Protein AF-A0AAP0YX87-F1 (afdb_monomer)

Foldseek 3Di:
DKEWDKEKAFAPDPPKDKAWAWKDKVQQVDIAGDPPQWHWDQLDPVSRITTIEGPDDDAQFGTAMADEPDDDAKIKIWTWMQIVNAIAIEIEIEGAPDDPEPYWYLQLVLQDQPPPPRPFHRQDDPVCVVCSPPLNRRHQYQAQCSSHPVSPQDQFWDFDADPVRGTRYIYGYDYTYGDYVVSCVDCDPPNVRRDDPVRHHYTYRDDDLQTKDADPLCVLPKGKAFLVVVLVVLCPDPPCPPPCVVQPSQLSVQLCVPPRIFIFNICNSVSSSVVGPPSLVPDDPVSNVVNSCVSNDRDRDDDPPPPPPDD

Nearest PDB structures (foldseek):
  5inn-assembly5_E  TM=2.505E-01  e=2.392E-01  Mus musculus
  4gyz-assembly6_F  TM=2.543E-01  e=1.060E+00  Mus musculus
  4fva-assembly1_A  TM=2.014E-01  e=6.327E+00  Caenorhabditis elegans

Radius of gyration: 20.57 Å; Cα contacts (8 Å, |Δi|>4): 598; chains: 1; bounding box: 54×54×59 Å

Structure (mmCIF, N/CA/C/O backbone):
data_AF-A0AAP0YX87-F1
#
_entry.id   AF-A0AAP0YX87-F1
#
loop_
_atom_site.group_PDB
_atom_site.id
_atom_site.type_symbol
_atom_site.label_atom_id
_atom_site.label_alt_id
_atom_site.label_comp_id
_atom_site.label_asym_id
_atom_site.label_entity_id
_atom_site.label_seq_id
_atom_site.pdbx_PDB_ins_code
_atom_site.Cartn_x
_atom_site.Cartn_y
_atom_site.Cartn_z
_atom_site.occupancy
_atom_site.B_iso_or_equiv
_atom_site.auth_seq_id
_atom_site.auth_comp_id
_atom_site.auth_asym_id
_atom_site.auth_atom_id
_atom_site.pdbx_PDB_model_num
ATOM 1 N N . MET A 1 1 ? 7.734 -4.982 16.283 1.00 96.06 1 MET A N 1
ATOM 2 C CA . MET A 1 1 ? 6.885 -3.864 15.837 1.00 96.06 1 MET A CA 1
ATOM 3 C C . MET A 1 1 ? 5.405 -4.171 15.976 1.00 96.06 1 MET A C 1
ATOM 5 O O . MET A 1 1 ? 4.962 -5.266 15.635 1.00 96.06 1 MET A O 1
ATOM 9 N N . LEU A 1 2 ? 4.630 -3.216 16.496 1.00 97.56 2 LEU A N 1
ATOM 10 C CA . LEU A 1 2 ? 3.167 -3.258 16.544 1.00 97.56 2 LEU A CA 1
ATOM 11 C C . LEU A 1 2 ? 2.575 -2.349 15.457 1.00 97.56 2 LEU A C 1
ATOM 13 O O . LEU A 1 2 ? 2.765 -1.138 15.472 1.00 97.56 2 LEU A O 1
ATOM 17 N N . ILE A 1 3 ? 1.816 -2.927 14.536 1.00 97.81 3 ILE A N 1
ATOM 18 C CA . ILE A 1 3 ? 1.225 -2.237 13.389 1.00 97.81 3 ILE A CA 1
ATOM 19 C C . ILE A 1 3 ? -0.285 -2.126 13.601 1.00 97.81 3 ILE A C 1
ATOM 21 O O . ILE A 1 3 ? -0.977 -3.135 13.747 1.00 97.81 3 ILE A O 1
ATOM 25 N N . HIS A 1 4 ? -0.809 -0.901 13.598 1.00 96.69 4 HIS A N 1
ATOM 26 C CA . HIS A 1 4 ? -2.239 -0.609 13.633 1.00 96.69 4 HIS A CA 1
ATOM 27 C C . HIS A 1 4 ? -2.771 -0.252 12.245 1.00 96.69 4 HIS A C 1
ATOM 29 O O . HIS A 1 4 ? -2.560 0.854 11.733 1.00 96.69 4 HIS A O 1
ATOM 35 N N . LEU A 1 5 ? -3.502 -1.184 11.642 1.00 97.00 5 LEU A N 1
ATOM 36 C CA . LEU A 1 5 ? -4.113 -0.992 10.333 1.00 97.00 5 LEU A CA 1
ATOM 37 C C . LEU A 1 5 ? -5.595 -0.674 10.489 1.00 97.00 5 LEU A C 1
ATOM 39 O O . LEU A 1 5 ? -6.309 -1.353 11.223 1.00 97.00 5 LEU A O 1
ATOM 43 N N . THR A 1 6 ? -6.073 0.304 9.728 1.00 95.19 6 THR A N 1
ATOM 44 C CA . THR A 1 6 ? -7.482 0.707 9.685 1.00 95.19 6 THR A CA 1
ATOM 45 C C . THR A 1 6 ? -8.052 0.658 8.262 1.00 95.19 6 THR A C 1
ATOM 47 O O . THR A 1 6 ? -8.585 1.672 7.797 1.00 95.19 6 THR A O 1
ATOM 50 N N . PRO A 1 7 ? -7.965 -0.492 7.550 1.00 96.56 7 PRO A N 1
ATOM 51 C CA . PRO A 1 7 ? -8.564 -0.605 6.228 1.00 96.56 7 PRO A CA 1
ATOM 52 C C . PRO A 1 7 ? -10.055 -0.307 6.324 1.00 96.56 7 PRO A C 1
ATOM 54 O O . PRO A 1 7 ? -10.755 -0.828 7.204 1.00 96.56 7 PRO A O 1
ATOM 57 N N . ARG A 1 8 ? -10.533 0.571 5.450 1.00 95.00 8 ARG A N 1
ATOM 58 C CA . ARG A 1 8 ? -11.898 1.073 5.519 1.00 95.00 8 ARG A CA 1
ATOM 59 C C . ARG A 1 8 ? -12.443 1.387 4.138 1.00 95.00 8 ARG A C 1
ATOM 61 O O . ARG A 1 8 ? -11.696 1.707 3.220 1.00 95.00 8 ARG A O 1
ATOM 68 N N . TYR A 1 9 ? -13.758 1.321 4.041 1.00 95.50 9 TYR A N 1
ATOM 69 C CA . TYR A 1 9 ? -14.525 1.731 2.881 1.00 95.50 9 TYR A CA 1
ATOM 70 C C . TYR A 1 9 ? -15.462 2.861 3.305 1.00 95.50 9 TYR A C 1
ATOM 72 O O . TYR A 1 9 ? -16.210 2.710 4.276 1.00 95.50 9 TYR A O 1
ATOM 80 N N . TYR A 1 10 ? -15.413 3.989 2.606 1.00 93.38 10 TYR A N 1
ATOM 81 C CA . TYR A 1 10 ? -16.360 5.081 2.778 1.00 93.38 10 TYR A CA 1
ATOM 82 C C . TYR A 1 10 ? -17.539 4.875 1.831 1.00 93.38 10 TYR A C 1
ATOM 84 O O . TYR A 1 10 ? -17.397 4.980 0.618 1.00 93.38 10 TYR A O 1
ATOM 92 N N . ASN A 1 11 ? -18.698 4.561 2.401 1.00 90.38 11 ASN A N 1
ATOM 93 C CA . ASN A 1 11 ? -19.943 4.400 1.673 1.00 90.38 11 ASN A CA 1
ATOM 94 C C . ASN A 1 11 ? -20.960 5.429 2.176 1.00 90.38 11 ASN A C 1
ATOM 96 O O . ASN A 1 11 ? -21.487 5.310 3.286 1.00 90.38 11 ASN A O 1
ATOM 100 N N . LYS A 1 12 ? -21.243 6.440 1.352 1.00 89.81 12 LYS A N 1
ATOM 101 C CA . LYS A 1 12 ? -22.291 7.433 1.629 1.00 89.81 12 LYS A CA 1
ATOM 102 C C . LYS A 1 12 ? -23.659 7.062 1.042 1.00 89.81 12 LYS A C 1
ATOM 104 O O . LYS A 1 12 ? -24.632 7.773 1.290 1.00 89.81 12 LYS A O 1
ATOM 109 N N . TYR A 1 13 ? -23.733 5.964 0.295 1.00 92.06 13 TYR A N 1
ATOM 110 C CA . TYR A 1 13 ? -24.896 5.520 -0.460 1.00 92.06 13 TYR A CA 1
ATOM 111 C C . TYR A 1 13 ? -25.580 4.355 0.256 1.00 92.06 13 TYR A C 1
ATOM 113 O O . TYR A 1 13 ? -25.007 3.287 0.454 1.00 92.06 13 TYR A O 1
ATOM 121 N N . SER A 1 14 ? -26.829 4.553 0.679 1.00 88.69 14 SER A N 1
ATOM 122 C CA . SER A 1 14 ? -27.572 3.523 1.419 1.00 88.69 14 SER A CA 1
ATOM 123 C C . SER A 1 14 ? -27.976 2.316 0.569 1.00 88.69 14 SER A C 1
ATOM 125 O O . SER A 1 14 ? -28.330 1.278 1.121 1.00 88.69 14 SER A O 1
ATOM 127 N N . ASP A 1 15 ? -27.993 2.481 -0.749 1.00 91.62 15 ASP A N 1
ATOM 128 C CA . ASP A 1 15 ? -28.382 1.497 -1.757 1.00 91.62 15 ASP A CA 1
ATOM 129 C C . ASP A 1 15 ? -27.200 0.721 -2.352 1.00 91.62 15 ASP A C 1
ATOM 131 O O . ASP A 1 15 ? -27.426 -0.304 -2.987 1.00 91.62 15 ASP A O 1
ATOM 135 N N . VAL A 1 16 ? -25.962 1.149 -2.087 1.00 93.69 16 VAL A N 1
ATOM 136 C CA . VAL A 1 16 ? -24.749 0.427 -2.490 1.00 93.69 16 VAL A CA 1
ATOM 137 C C . VAL A 1 16 ? -24.394 -0.599 -1.420 1.00 93.69 16 VAL A C 1
ATOM 139 O O . VAL A 1 16 ? -24.132 -0.253 -0.260 1.00 93.69 16 VAL A O 1
ATOM 142 N N . LEU A 1 17 ? -24.372 -1.876 -1.800 1.00 94.44 17 LEU A N 1
ATOM 143 C CA . LEU A 1 17 ? -24.025 -2.975 -0.902 1.00 94.44 17 LEU A CA 1
ATOM 144 C C . LEU A 1 17 ? -22.512 -3.171 -0.877 1.00 94.44 17 LEU A C 1
ATOM 146 O O . LEU A 1 17 ? -21.894 -3.359 -1.922 1.00 94.44 17 LEU A O 1
ATOM 150 N N . VAL A 1 18 ? -21.926 -3.161 0.323 1.00 95.56 18 VAL A N 1
ATOM 151 C CA . VAL A 1 18 ? -20.477 -3.285 0.524 1.00 95.56 18 VAL A CA 1
ATOM 152 C C . VAL A 1 18 ? -20.176 -4.374 1.542 1.00 95.56 18 VAL A C 1
ATOM 154 O O . VAL A 1 18 ? -20.549 -4.255 2.709 1.00 95.56 18 VAL A O 1
ATOM 157 N N . ASP A 1 19 ? -19.423 -5.384 1.117 1.00 96.69 19 ASP A N 1
ATOM 158 C CA . ASP A 1 19 ? -18.941 -6.474 1.962 1.00 96.69 19 ASP A CA 1
ATOM 159 C C . ASP A 1 19 ? -17.432 -6.671 1.805 1.00 96.69 19 ASP A C 1
ATOM 161 O O . ASP A 1 19 ? -16.860 -6.484 0.735 1.00 96.69 19 ASP A O 1
ATOM 165 N N . LEU A 1 20 ? -16.755 -7.068 2.881 1.00 98.25 20 LEU A N 1
ATOM 166 C CA . LEU A 1 20 ? -15.325 -7.383 2.840 1.00 98.25 20 LEU A CA 1
ATOM 167 C C . LEU A 1 20 ? -15.103 -8.805 2.310 1.00 98.25 20 LEU A C 1
ATOM 169 O O . LEU A 1 20 ? -15.772 -9.735 2.765 1.00 98.25 20 LEU A O 1
ATOM 173 N N . ILE A 1 21 ? -14.096 -8.987 1.453 1.00 98.50 21 ILE A N 1
ATOM 174 C CA . ILE A 1 21 ? -13.576 -10.299 1.039 1.00 98.50 21 ILE A CA 1
ATOM 175 C C . ILE A 1 21 ? -12.409 -10.689 1.954 1.00 98.50 21 ILE A C 1
ATOM 177 O O . ILE A 1 21 ? -12.511 -11.630 2.745 1.00 98.50 21 ILE A O 1
ATOM 181 N N . ASP A 1 22 ? -11.311 -9.936 1.884 1.00 98.69 22 ASP A N 1
ATOM 182 C CA . ASP A 1 22 ? -10.099 -10.158 2.669 1.00 98.69 22 ASP A CA 1
ATOM 183 C C . ASP A 1 22 ? -9.205 -8.914 2.745 1.00 98.69 22 ASP A C 1
ATOM 185 O O . ASP A 1 22 ? -9.407 -7.919 2.045 1.00 98.69 22 ASP A O 1
ATOM 189 N N . VAL A 1 23 ? -8.222 -9.001 3.642 1.00 98.75 2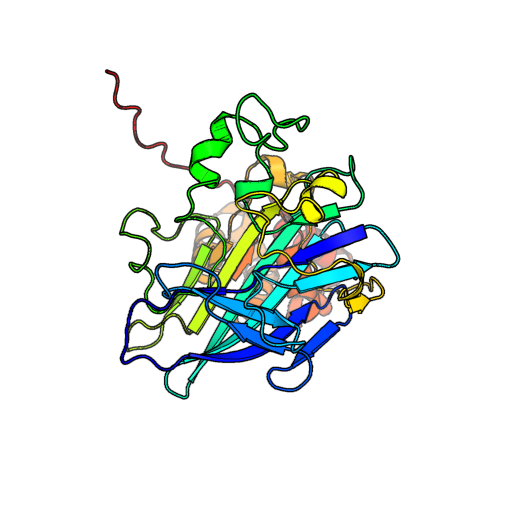3 VAL A N 1
ATOM 190 C CA . VAL A 1 23 ? -7.068 -8.103 3.727 1.00 98.75 23 VAL A CA 1
ATOM 191 C C . VAL A 1 23 ? -5.804 -8.944 3.589 1.00 98.75 23 VAL A C 1
ATOM 193 O O . VAL A 1 23 ? -5.639 -9.927 4.314 1.00 98.75 23 VAL A O 1
ATOM 196 N N . THR A 1 24 ? -4.906 -8.545 2.695 1.00 98.75 24 THR A N 1
ATOM 197 C CA . THR A 1 24 ? -3.615 -9.196 2.461 1.00 98.75 24 THR A CA 1
ATOM 198 C C . THR A 1 24 ? -2.466 -8.217 2.683 1.00 98.75 24 THR A C 1
ATOM 200 O O . THR A 1 24 ? -2.519 -7.084 2.211 1.00 98.75 24 THR A O 1
ATOM 203 N N . ILE A 1 25 ? -1.430 -8.672 3.390 1.00 98.69 25 ILE A N 1
ATOM 204 C CA . ILE A 1 25 ? -0.153 -7.978 3.573 1.00 98.69 25 ILE A CA 1
ATOM 205 C C . ILE A 1 25 ? 0.960 -8.929 3.105 1.00 98.69 25 ILE A C 1
ATOM 207 O O . ILE A 1 25 ? 1.357 -9.818 3.870 1.00 98.69 25 ILE A O 1
ATOM 211 N N . PRO A 1 26 ? 1.428 -8.809 1.847 1.00 98.50 26 PRO A N 1
ATOM 212 C CA . PRO A 1 26 ? 2.394 -9.740 1.261 1.00 98.50 26 PRO A CA 1
ATOM 213 C C . PRO A 1 26 ? 3.711 -9.833 2.037 1.00 98.50 26 PRO A C 1
ATOM 215 O O . PRO A 1 26 ? 4.215 -10.932 2.257 1.00 98.50 26 PRO A O 1
ATOM 218 N N . GLU A 1 27 ? 4.220 -8.704 2.534 1.00 98.50 27 GLU A N 1
ATOM 219 C CA . GLU A 1 27 ? 5.453 -8.606 3.330 1.00 98.50 27 GLU A CA 1
ATOM 220 C C . GLU A 1 27 ? 5.374 -9.347 4.670 1.00 98.50 27 GLU A C 1
ATOM 222 O O . GLU A 1 27 ? 6.387 -9.556 5.332 1.00 98.50 27 GLU A O 1
ATOM 227 N N . LEU A 1 28 ? 4.173 -9.761 5.074 1.00 98.38 28 LEU A N 1
ATOM 228 C CA . LEU A 1 28 ? 3.908 -10.519 6.294 1.00 98.38 28 LEU A CA 1
ATOM 229 C C . LEU A 1 28 ? 3.408 -11.942 6.012 1.00 98.38 28 LEU A C 1
ATOM 231 O O . LEU A 1 28 ? 3.009 -12.641 6.944 1.00 98.38 28 LEU A O 1
ATOM 235 N N . ASN A 1 29 ? 3.358 -12.347 4.733 1.00 97.50 29 ASN A N 1
ATOM 236 C CA . ASN A 1 29 ? 2.701 -13.573 4.267 1.00 97.50 29 ASN A CA 1
ATOM 237 C C . ASN A 1 29 ? 1.310 -13.769 4.909 1.00 97.50 29 ASN A C 1
ATOM 239 O O . ASN A 1 29 ? 0.933 -14.869 5.322 1.00 97.50 29 ASN A O 1
ATOM 243 N N . LEU A 1 30 ? 0.569 -12.666 5.068 1.00 98.25 30 LEU A N 1
ATOM 244 C CA . LEU A 1 30 ? -0.636 -12.625 5.885 1.00 98.25 30 LEU A CA 1
ATOM 245 C C . LEU A 1 30 ? -1.855 -12.324 5.016 1.00 98.25 30 LEU A C 1
ATOM 247 O O . LEU A 1 30 ? -1.975 -11.229 4.475 1.00 98.25 30 LEU A O 1
ATOM 251 N N . THR A 1 31 ? -2.794 -13.268 4.950 1.00 98.44 31 THR A N 1
ATOM 252 C CA . THR A 1 31 ? -4.118 -13.075 4.341 1.00 98.44 31 THR A CA 1
ATOM 253 C C . THR A 1 31 ? -5.195 -13.382 5.371 1.00 98.44 31 THR A C 1
ATOM 255 O O . THR A 1 31 ? -5.342 -14.520 5.813 1.00 98.44 31 THR A O 1
ATOM 258 N N . LEU A 1 32 ? -5.964 -12.361 5.740 1.00 98.50 32 LEU A N 1
ATOM 259 C CA . LEU A 1 32 ? -7.032 -12.425 6.732 1.00 98.50 32 LEU A CA 1
ATOM 260 C C . LEU A 1 32 ? -8.388 -12.386 6.029 1.00 98.50 32 LEU A C 1
ATOM 262 O O . LEU A 1 32 ? -8.672 -11.451 5.280 1.00 98.50 32 LEU A O 1
ATOM 266 N N . LYS A 1 33 ? -9.245 -13.381 6.276 1.00 98.38 33 LYS A N 1
ATOM 267 C CA . LYS A 1 33 ? -10.506 -13.546 5.537 1.00 98.38 33 LYS A CA 1
ATOM 268 C C . LYS A 1 33 ? -11.707 -13.004 6.300 1.00 98.38 33 LYS A C 1
ATOM 270 O O . LYS A 1 33 ? -11.855 -13.210 7.511 1.00 98.38 33 LYS A O 1
ATOM 275 N N . SER A 1 34 ? -12.617 -12.361 5.573 1.00 97.38 34 SER A N 1
ATOM 276 C CA . SER A 1 34 ? -13.920 -11.960 6.098 1.00 97.38 34 SER A CA 1
ATOM 277 C C . SER A 1 34 ? -14.724 -13.176 6.556 1.00 97.38 34 SER A C 1
ATOM 279 O O . SER A 1 34 ? -14.678 -14.248 5.955 1.00 97.38 34 SER A O 1
ATOM 281 N N . GLY A 1 35 ? -15.424 -13.046 7.681 1.00 95.31 35 GLY A N 1
ATOM 282 C CA . GLY A 1 35 ? -16.211 -14.132 8.257 1.00 95.31 35 GLY A CA 1
ATOM 283 C C . GLY A 1 35 ? -15.387 -15.223 8.951 1.00 95.31 35 GLY A C 1
ATOM 284 O O . GLY A 1 35 ? -15.983 -16.035 9.660 1.00 95.31 35 GLY A O 1
ATOM 285 N N . VAL A 1 36 ? -14.056 -15.217 8.854 1.00 96.62 36 VAL A N 1
ATOM 286 C CA . VAL A 1 36 ? -13.159 -16.129 9.586 1.00 96.62 36 VAL A CA 1
ATOM 287 C C . VAL A 1 36 ? -12.345 -15.333 10.600 1.00 96.62 36 VAL A C 1
ATOM 289 O O . VAL A 1 36 ? -12.603 -15.420 11.801 1.00 96.62 36 VAL A O 1
ATOM 292 N N . ASP A 1 37 ? -11.447 -14.487 10.104 1.00 97.50 37 ASP A N 1
ATOM 293 C CA . ASP A 1 37 ? -10.523 -13.682 10.904 1.00 97.50 37 ASP A CA 1
ATOM 294 C C . ASP A 1 37 ? -11.073 -12.279 11.151 1.00 97.50 37 ASP A C 1
ATOM 296 O O . ASP A 1 37 ? -10.828 -11.671 12.198 1.00 97.50 37 ASP A O 1
ATOM 300 N N . LEU A 1 38 ? -11.839 -11.774 10.180 1.00 97.69 38 LEU A N 1
ATOM 301 C CA . LEU A 1 38 ? -12.292 -10.393 10.100 1.00 97.69 38 LEU A CA 1
ATOM 302 C C . LEU A 1 38 ? -13.818 -10.274 10.087 1.00 97.69 38 LEU A C 1
ATOM 304 O O . LEU A 1 38 ? -14.553 -11.196 9.725 1.00 97.69 38 LEU A O 1
ATOM 308 N N . LYS A 1 39 ? -14.293 -9.098 10.483 1.00 95.94 39 LYS A N 1
ATOM 309 C CA . LYS A 1 39 ? -15.663 -8.618 10.290 1.00 95.94 39 LYS A CA 1
ATOM 310 C C . LYS A 1 39 ? -15.622 -7.117 10.002 1.00 95.94 39 LYS A C 1
ATOM 312 O O . LYS A 1 39 ? -14.683 -6.432 10.409 1.00 95.94 39 LYS A O 1
ATOM 317 N N . VAL A 1 40 ? -16.669 -6.602 9.376 1.00 95.50 40 VAL A N 1
ATOM 318 C CA . VAL A 1 40 ? -16.844 -5.165 9.141 1.00 95.50 40 VAL A CA 1
ATOM 319 C C . VAL A 1 40 ? -17.673 -4.561 10.271 1.00 95.50 40 VAL A C 1
ATOM 321 O O . VAL A 1 40 ? -18.632 -5.171 10.749 1.00 95.50 40 VAL A O 1
ATOM 324 N N . THR A 1 41 ? -17.296 -3.373 10.739 1.00 92.00 41 THR A N 1
ATOM 325 C CA . THR A 1 41 ? -18.098 -2.594 11.692 1.00 92.00 41 THR A CA 1
ATOM 326 C C . THR A 1 41 ? -18.099 -1.116 11.330 1.00 92.00 41 THR A C 1
ATOM 328 O O . THR A 1 41 ? -17.222 -0.649 10.615 1.00 92.00 41 THR A O 1
ATOM 331 N N . THR A 1 42 ? -19.054 -0.361 11.875 1.00 90.94 42 THR A N 1
ATOM 332 C CA . THR A 1 42 ? -19.132 1.098 11.725 1.00 90.94 42 THR A CA 1
ATOM 333 C C . THR A 1 42 ? -18.813 1.771 13.071 1.00 90.94 42 THR A C 1
ATOM 335 O O . THR A 1 42 ? -19.729 2.051 13.856 1.00 90.94 42 THR A O 1
ATOM 338 N N . PRO A 1 43 ? -17.528 1.966 13.431 1.00 85.88 43 PRO A N 1
ATOM 339 C CA . PRO A 1 43 ? -17.148 2.490 14.745 1.00 85.88 43 PRO A CA 1
ATOM 340 C C . PRO A 1 43 ? -17.474 3.984 14.924 1.00 85.88 43 PRO A C 1
ATOM 342 O O . PRO A 1 43 ? -17.567 4.449 16.064 1.00 85.88 43 PRO A O 1
ATOM 345 N N . PHE A 1 44 ? -17.666 4.723 13.830 1.00 85.88 44 PHE A N 1
ATOM 346 C CA . PHE A 1 44 ? -17.923 6.164 13.826 1.00 85.88 44 PHE A CA 1
ATOM 347 C C . PHE A 1 44 ? -19.420 6.500 13.841 1.00 85.88 44 PHE A C 1
ATOM 349 O O . PHE A 1 44 ? -20.252 5.755 13.325 1.00 85.88 44 PHE A O 1
ATOM 356 N N . THR A 1 45 ? -19.770 7.653 14.421 1.00 82.25 45 THR A N 1
ATOM 357 C CA . THR A 1 45 ? -21.167 8.081 14.619 1.00 82.25 45 THR A CA 1
ATOM 358 C C . THR A 1 45 ? -21.915 8.332 13.309 1.00 82.25 45 THR A C 1
ATOM 360 O O . THR A 1 45 ? -23.110 8.060 13.246 1.00 82.25 45 THR A O 1
ATOM 363 N N . ASN A 1 46 ? -21.227 8.811 12.265 1.00 82.31 46 ASN A N 1
ATOM 364 C CA . ASN A 1 46 ? -21.828 9.061 10.950 1.00 82.31 46 ASN A CA 1
ATOM 365 C C . ASN A 1 46 ? -22.250 7.768 10.223 1.00 82.31 46 ASN A C 1
ATOM 367 O O . ASN A 1 46 ? -23.064 7.838 9.313 1.00 82.31 46 ASN A O 1
ATOM 371 N N . LYS A 1 47 ? -21.728 6.602 10.640 1.00 84.38 47 LYS A N 1
ATOM 372 C CA . LYS A 1 47 ? -21.965 5.274 10.046 1.00 84.38 47 LYS A CA 1
ATOM 373 C C . LYS A 1 47 ? -21.651 5.158 8.548 1.00 84.38 47 LYS A C 1
ATOM 375 O O . LYS A 1 47 ? -22.098 4.208 7.922 1.00 84.38 47 LYS A O 1
ATOM 380 N N . LEU A 1 48 ? -20.856 6.077 8.003 1.00 90.00 48 LEU A N 1
ATOM 381 C CA . LEU A 1 48 ? -20.476 6.073 6.584 1.00 90.00 48 LEU A CA 1
ATOM 382 C C . LEU A 1 48 ? -19.229 5.225 6.315 1.00 90.00 48 LEU A C 1
ATOM 384 O O . LEU A 1 48 ? -18.931 4.884 5.180 1.00 90.00 48 LEU A O 1
ATOM 388 N N . TYR A 1 49 ? -18.478 4.888 7.361 1.00 91.44 49 TYR A N 1
ATOM 389 C CA . TYR A 1 49 ? -17.251 4.111 7.240 1.00 91.44 49 TYR A CA 1
ATOM 390 C C . TYR A 1 49 ? -17.469 2.670 7.681 1.00 91.44 49 TYR A C 1
ATOM 392 O O . TYR A 1 49 ? -17.705 2.395 8.863 1.00 91.44 49 TYR A O 1
ATOM 400 N N . ASN A 1 50 ? -17.303 1.763 6.727 1.00 94.44 50 ASN A N 1
ATOM 401 C CA . ASN A 1 50 ? -17.160 0.334 6.940 1.00 94.44 50 ASN A CA 1
ATOM 402 C C . ASN A 1 50 ? -15.694 0.039 7.246 1.00 94.44 50 ASN A C 1
ATOM 404 O O . ASN A 1 50 ? -14.842 0.108 6.368 1.00 94.44 50 ASN A O 1
ATOM 408 N N . VAL A 1 51 ? -15.388 -0.260 8.504 1.00 95.00 51 VAL A N 1
ATOM 409 C CA . VAL A 1 51 ? -14.018 -0.488 8.967 1.00 95.00 51 VAL A CA 1
ATOM 410 C C . VAL A 1 51 ? -13.791 -1.967 9.216 1.00 95.00 51 VAL A C 1
ATOM 412 O O . VAL A 1 51 ? -14.584 -2.631 9.895 1.00 95.00 51 VAL A O 1
ATOM 415 N N . VAL A 1 52 ? -12.672 -2.467 8.703 1.00 96.62 52 VAL A N 1
ATOM 416 C CA . VAL A 1 52 ? -12.209 -3.824 8.964 1.00 96.62 52 VAL A CA 1
ATOM 417 C C . VAL A 1 52 ? -11.766 -3.951 10.416 1.00 96.62 52 VAL A C 1
ATOM 419 O O . VAL A 1 52 ? -10.961 -3.167 10.914 1.00 96.62 52 VAL A O 1
ATOM 422 N N . CYS A 1 53 ? -12.259 -4.978 11.099 1.00 95.31 53 CYS A N 1
ATOM 423 C CA . CYS A 1 53 ? -11.798 -5.330 12.433 1.00 95.31 53 CYS A CA 1
ATOM 424 C C . CYS A 1 53 ? -11.706 -6.841 12.626 1.00 95.31 53 CYS A C 1
ATOM 426 O O . CYS A 1 53 ? -12.296 -7.626 11.882 1.00 95.31 53 CYS A O 1
ATOM 428 N N . ARG A 1 54 ? -11.006 -7.260 13.682 1.00 95.50 54 ARG A N 1
ATOM 429 C CA . ARG A 1 54 ? -10.929 -8.671 14.061 1.00 95.50 54 ARG A CA 1
ATOM 430 C C . ARG A 1 54 ? -12.321 -9.212 14.391 1.00 95.50 54 ARG A C 1
ATOM 432 O O . ARG A 1 54 ? -13.102 -8.579 15.110 1.00 95.50 54 ARG A O 1
ATOM 439 N N . LYS A 1 55 ? -12.622 -10.431 13.941 1.00 94.69 55 LYS A N 1
ATOM 440 C CA . LYS A 1 55 ? -13.841 -11.170 14.289 1.00 94.69 55 LYS A CA 1
ATOM 441 C C . LYS A 1 55 ? -13.776 -11.672 15.737 1.00 94.69 55 LYS A C 1
ATOM 443 O O . LYS A 1 55 ? -13.676 -12.862 16.013 1.00 94.69 55 LYS A O 1
ATOM 448 N N . LYS A 1 56 ? -13.841 -10.744 16.691 1.00 91.44 56 LYS A N 1
ATOM 449 C CA . LYS A 1 56 ? -13.861 -11.028 18.128 1.00 91.44 56 LYS A CA 1
ATOM 450 C C . LYS A 1 56 ? -14.842 -10.101 18.838 1.00 91.44 56 LYS A C 1
ATOM 452 O O . LYS A 1 56 ? -14.872 -8.894 18.604 1.00 91.44 56 LYS A O 1
ATOM 457 N N . GLY A 1 57 ? -15.675 -10.683 19.701 1.00 86.25 57 GLY A N 1
ATOM 458 C CA . GLY A 1 57 ? -16.660 -9.949 20.496 1.00 86.25 57 GLY A CA 1
ATOM 459 C C . GLY A 1 57 ? -17.678 -9.146 19.672 1.00 86.25 57 GLY A C 1
ATOM 460 O O . GLY A 1 57 ? -17.798 -9.284 18.453 1.00 86.25 57 GLY A O 1
ATOM 461 N N . ARG A 1 58 ? -18.436 -8.286 20.362 1.00 84.56 58 ARG A N 1
ATOM 462 C CA . ARG A 1 58 ? -19.496 -7.444 19.769 1.00 84.56 58 ARG A CA 1
ATOM 463 C C . ARG A 1 58 ? -19.121 -5.964 19.652 1.00 84.56 58 ARG A C 1
ATOM 465 O O . ARG A 1 58 ? -19.831 -5.215 18.992 1.00 84.56 58 ARG A O 1
ATOM 472 N N . LYS A 1 59 ? -18.021 -5.533 20.279 1.00 86.19 59 LYS A N 1
ATOM 473 C CA . LYS A 1 59 ? -17.569 -4.135 20.238 1.00 86.19 59 LYS A CA 1
ATOM 474 C C . LYS A 1 59 ? -17.165 -3.772 18.802 1.00 86.19 59 LYS A C 1
ATOM 476 O O . LYS A 1 59 ? -16.451 -4.539 18.158 1.00 86.19 59 LYS A O 1
ATOM 481 N N . ALA A 1 60 ? -17.633 -2.620 18.323 1.00 87.06 60 ALA A N 1
ATOM 482 C CA . ALA A 1 60 ? -17.134 -2.001 17.099 1.00 87.06 60 ALA A CA 1
ATOM 483 C C . ALA A 1 60 ? -15.806 -1.304 17.414 1.00 87.06 60 ALA A C 1
ATOM 485 O O . ALA A 1 60 ? -15.784 -0.355 18.214 1.00 87.06 60 ALA A O 1
ATOM 486 N N . VAL A 1 61 ? -14.731 -1.827 16.828 1.00 91.19 61 VAL A N 1
ATOM 487 C CA . VAL A 1 61 ? -13.358 -1.335 16.970 1.00 91.19 61 VAL A CA 1
ATOM 488 C C . VAL A 1 61 ? -12.868 -0.813 15.620 1.00 91.19 61 VAL A C 1
ATOM 490 O O . VAL A 1 61 ? -13.316 -1.275 14.575 1.00 91.19 61 VAL A O 1
ATOM 493 N N . ASN A 1 62 ? -11.999 0.187 15.651 1.00 91.38 62 ASN A N 1
ATOM 494 C CA . ASN A 1 62 ? -11.397 0.815 14.491 1.00 91.38 62 ASN A CA 1
ATOM 495 C C . ASN A 1 62 ? -10.106 0.06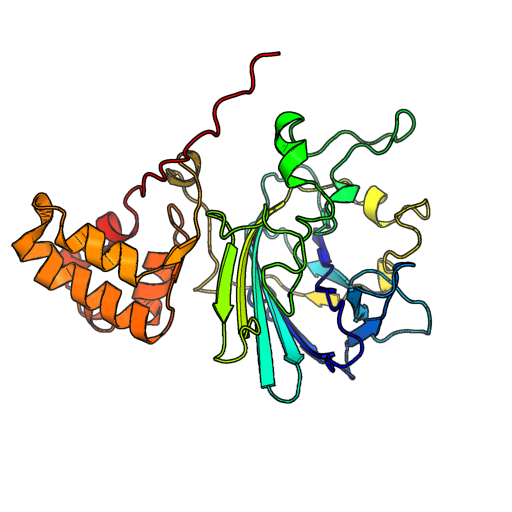7 14.163 1.00 91.38 62 ASN A C 1
ATOM 497 O O . ASN A 1 62 ? -9.108 0.291 14.835 1.00 91.38 62 ASN A O 1
ATOM 501 N N . GLY A 1 63 ? -10.146 -0.833 13.183 1.00 94.62 63 GLY A N 1
ATOM 502 C CA . GLY A 1 63 ? -8.954 -1.502 12.678 1.00 94.62 63 GLY A CA 1
ATOM 503 C C . GLY A 1 63 ? -8.593 -2.832 13.339 1.00 94.62 63 GLY A C 1
ATOM 504 O O . GLY A 1 63 ? -9.380 -3.472 14.048 1.00 94.62 63 GLY A O 1
ATOM 505 N N . ILE A 1 64 ? -7.360 -3.248 13.063 1.00 96.81 64 ILE A N 1
ATOM 506 C CA . ILE A 1 64 ? -6.705 -4.464 13.544 1.00 96.81 64 ILE A CA 1
ATOM 507 C C . ILE A 1 64 ? -5.278 -4.149 13.992 1.00 96.81 64 ILE A C 1
ATOM 509 O O . ILE A 1 64 ? -4.651 -3.210 13.500 1.00 96.81 64 ILE A O 1
ATOM 513 N N . PHE A 1 65 ? -4.755 -4.971 14.899 1.00 97.50 65 PHE A N 1
ATOM 514 C CA . PHE A 1 65 ? -3.332 -4.984 15.210 1.00 97.50 65 PHE A CA 1
ATOM 515 C C . PHE A 1 65 ? -2.640 -6.182 14.580 1.00 9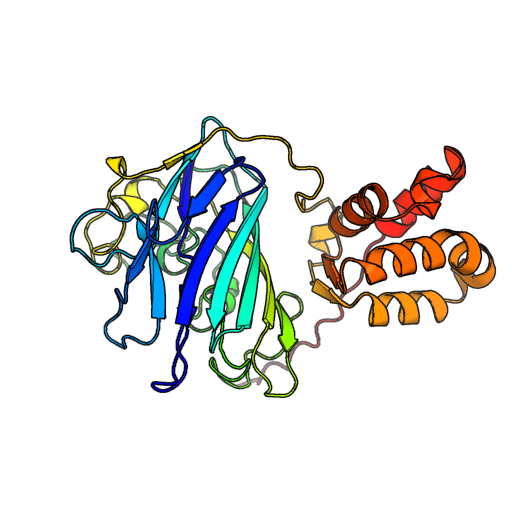7.50 65 PHE A C 1
ATOM 517 O O . PHE A 1 65 ? -3.189 -7.287 14.547 1.00 97.50 65 PHE A O 1
ATOM 524 N N . ILE A 1 66 ? -1.404 -5.958 14.156 1.00 98.31 66 ILE A N 1
ATOM 525 C CA . ILE A 1 66 ? -0.470 -6.994 13.739 1.00 98.31 66 ILE A CA 1
ATOM 526 C C . ILE A 1 66 ? 0.829 -6.781 14.512 1.00 98.31 66 ILE A C 1
ATOM 528 O O . ILE A 1 66 ? 1.323 -5.661 14.608 1.00 98.31 66 ILE A O 1
ATOM 532 N N . LYS A 1 67 ? 1.367 -7.844 15.098 1.00 98.31 67 LYS A N 1
ATOM 533 C CA . LYS A 1 67 ? 2.658 -7.847 15.777 1.00 98.31 67 LYS A CA 1
ATOM 534 C C . LYS A 1 67 ? 3.648 -8.623 14.924 1.00 98.31 67 LYS A C 1
ATOM 536 O O . LYS A 1 67 ? 3.424 -9.803 14.656 1.00 98.31 67 LYS A O 1
ATOM 541 N N . THR A 1 68 ? 4.724 -7.957 14.533 1.00 98.19 68 THR A N 1
ATOM 542 C CA . THR A 1 68 ? 5.788 -8.537 13.717 1.00 98.19 68 THR A CA 1
ATOM 543 C C . THR A 1 68 ? 6.967 -8.997 14.573 1.00 98.19 68 THR A C 1
ATOM 545 O O . THR A 1 68 ? 7.204 -8.470 15.667 1.00 98.19 68 THR A O 1
ATOM 548 N N . ASP A 1 69 ? 7.712 -9.973 14.061 1.00 97.50 69 ASP A N 1
ATOM 549 C CA . ASP A 1 69 ? 8.967 -10.484 14.623 1.00 97.50 69 ASP A CA 1
ATOM 550 C C . ASP A 1 69 ? 10.131 -9.479 14.528 1.00 97.50 69 ASP A C 1
ATOM 552 O O . ASP A 1 69 ? 10.981 -9.440 15.417 1.00 97.50 69 ASP A O 1
ATOM 556 N N . LYS A 1 70 ? 10.145 -8.631 13.492 1.00 96.56 70 LYS A N 1
ATOM 557 C CA . LYS A 1 70 ? 11.154 -7.580 13.262 1.00 96.56 70 LYS A CA 1
ATOM 558 C C . LYS A 1 70 ? 10.538 -6.282 12.709 1.00 96.56 70 LYS A C 1
ATOM 560 O O . LYS A 1 70 ? 9.378 -6.302 12.285 1.00 96.56 70 LYS A O 1
ATOM 565 N N . PRO A 1 71 ? 11.260 -5.144 12.745 1.00 95.88 71 PRO A N 1
ATOM 566 C CA . PRO A 1 71 ? 10.797 -3.892 12.146 1.00 95.88 71 PRO A CA 1
ATOM 567 C C . PRO A 1 71 ? 10.493 -4.036 10.650 1.00 95.88 71 PRO A C 1
ATOM 569 O O . PRO A 1 71 ? 11.155 -4.803 9.950 1.00 95.88 71 PRO A O 1
ATOM 572 N N . LEU A 1 72 ? 9.496 -3.287 10.182 1.00 95.62 72 LEU A N 1
ATOM 573 C CA . LEU A 1 72 ? 9.023 -3.285 8.801 1.00 95.62 72 LEU A CA 1
ATOM 574 C C . LEU A 1 72 ? 9.034 -1.843 8.286 1.00 95.62 72 LEU A C 1
ATOM 576 O O . LEU A 1 72 ? 8.296 -1.015 8.813 1.00 95.62 72 LEU A O 1
ATOM 580 N N . SER A 1 73 ? 9.893 -1.549 7.307 1.00 95.56 73 SER A N 1
ATOM 581 C CA . SER A 1 73 ? 10.058 -0.203 6.738 1.00 95.56 73 SER A CA 1
ATOM 582 C C . SER A 1 73 ? 9.060 0.090 5.624 1.00 95.56 73 SER A C 1
ATOM 584 O O . SER A 1 73 ? 8.539 1.191 5.534 1.00 95.56 73 SER A O 1
ATOM 586 N N . ASP A 1 74 ? 8.768 -0.906 4.795 1.00 97.31 74 ASP A N 1
ATOM 587 C CA . ASP A 1 74 ? 7.942 -0.764 3.604 1.00 97.31 74 ASP A CA 1
ATOM 588 C C . ASP A 1 74 ? 6.993 -1.948 3.535 1.00 97.31 74 ASP A C 1
ATOM 590 O O . ASP A 1 74 ? 7.414 -3.095 3.725 1.00 97.31 74 ASP A O 1
ATOM 594 N N . PHE A 1 75 ? 5.712 -1.686 3.304 1.00 98.19 75 PHE A N 1
ATOM 595 C CA . PHE A 1 75 ? 4.728 -2.754 3.192 1.00 98.19 75 PHE A CA 1
ATOM 596 C C . PHE A 1 75 ? 3.486 -2.344 2.423 1.00 98.19 75 PHE A C 1
ATOM 598 O O . PHE A 1 75 ? 3.122 -1.171 2.359 1.00 98.19 75 PHE A O 1
ATOM 605 N N . THR A 1 76 ? 2.795 -3.342 1.885 1.00 98.25 76 THR A N 1
ATOM 606 C CA . THR A 1 76 ? 1.592 -3.147 1.085 1.00 98.25 76 THR A CA 1
ATOM 607 C C . THR A 1 76 ? 0.387 -3.736 1.804 1.00 98.25 76 THR A C 1
ATOM 609 O O . THR A 1 76 ? 0.418 -4.871 2.273 1.00 98.25 76 THR A O 1
ATOM 612 N N . VAL A 1 77 ? -0.710 -2.987 1.872 1.00 98.62 77 VAL A N 1
ATOM 613 C CA . VAL A 1 77 ? -1.998 -3.480 2.368 1.00 98.62 77 VAL A CA 1
ATOM 614 C C . VAL A 1 77 ? -2.976 -3.527 1.208 1.00 98.62 77 VAL A C 1
ATOM 616 O O . VAL A 1 77 ? -3.339 -2.495 0.651 1.00 98.62 77 VAL A O 1
ATOM 619 N N . ILE A 1 78 ? -3.422 -4.730 0.862 1.00 98.69 78 ILE A N 1
ATOM 620 C CA . ILE A 1 78 ? -4.398 -4.971 -0.201 1.00 98.69 78 ILE A CA 1
ATOM 621 C C . ILE A 1 78 ? -5.708 -5.381 0.457 1.00 98.69 78 ILE A C 1
ATOM 623 O O . ILE A 1 78 ? -5.781 -6.416 1.115 1.00 98.69 78 ILE A O 1
ATOM 627 N N . THR A 1 79 ? -6.752 -4.581 0.282 1.00 98.75 79 THR A N 1
ATOM 628 C CA . THR A 1 79 ? -8.093 -4.866 0.793 1.00 98.75 79 THR A CA 1
ATOM 629 C C . THR A 1 79 ? -9.050 -5.050 -0.366 1.00 98.75 79 THR A C 1
ATOM 631 O O . THR A 1 79 ? -9.138 -4.194 -1.245 1.00 98.75 79 THR A O 1
ATOM 634 N N . ARG A 1 80 ? -9.794 -6.156 -0.364 1.00 98.69 80 ARG A N 1
ATOM 635 C CA . ARG A 1 80 ? -10.768 -6.457 -1.415 1.00 98.69 80 ARG A CA 1
ATOM 636 C C . ARG A 1 80 ? -12.179 -6.424 -0.863 1.00 98.69 80 ARG A C 1
ATOM 638 O O . ARG A 1 80 ? -12.472 -7.055 0.155 1.00 98.69 80 ARG A O 1
ATOM 645 N N . TRP A 1 81 ? -13.047 -5.714 -1.564 1.00 98.50 81 TRP A N 1
ATOM 646 C CA . TRP A 1 81 ? -14.447 -5.517 -1.221 1.00 98.50 81 TRP A CA 1
ATOM 647 C C . TRP A 1 81 ? -15.329 -6.054 -2.345 1.00 98.50 81 TRP A C 1
ATOM 649 O O . TRP A 1 81 ? -14.979 -5.933 -3.515 1.00 98.50 81 TRP A O 1
ATOM 659 N N . VAL A 1 82 ? -16.475 -6.628 -1.996 1.00 97.94 82 VAL A N 1
ATOM 660 C CA . VAL A 1 82 ? -17.596 -6.794 -2.922 1.00 97.94 82 VAL A CA 1
ATOM 661 C C . VAL A 1 82 ? -18.432 -5.525 -2.836 1.00 97.94 82 VAL A C 1
ATOM 663 O O . VAL A 1 82 ? -18.880 -5.169 -1.748 1.00 97.94 82 VAL A O 1
ATOM 666 N N . VAL A 1 83 ? -18.625 -4.855 -3.968 1.00 96.69 83 VAL A N 1
ATOM 667 C CA . VAL A 1 83 ? -19.430 -3.640 -4.117 1.00 96.69 83 VAL A CA 1
ATOM 668 C C . VAL A 1 83 ? -20.413 -3.869 -5.257 1.00 96.69 83 VAL A C 1
ATOM 670 O O . VAL A 1 83 ? -19.998 -3.981 -6.413 1.00 96.69 83 VAL A O 1
ATOM 673 N N . ASP A 1 84 ? -21.699 -3.991 -4.925 1.00 94.12 84 ASP A N 1
ATOM 674 C CA . ASP A 1 84 ? -22.779 -4.330 -5.867 1.00 94.12 84 ASP A CA 1
ATOM 675 C C . ASP A 1 84 ? -22.451 -5.537 -6.766 1.00 94.12 84 ASP A C 1
ATOM 677 O O . ASP A 1 84 ? -22.551 -5.491 -7.989 1.00 94.12 84 ASP A O 1
ATOM 681 N N . ALA A 1 85 ? -22.059 -6.644 -6.124 1.00 93.12 85 ALA A N 1
ATOM 682 C CA . ALA A 1 85 ? -21.692 -7.927 -6.741 1.00 93.12 85 ALA A CA 1
ATOM 683 C C . ALA A 1 85 ? -20.406 -7.938 -7.593 1.00 93.12 85 ALA A C 1
ATOM 685 O O . ALA A 1 85 ? -20.022 -8.995 -8.095 1.00 93.12 85 ALA A O 1
ATOM 686 N N . GLU A 1 86 ? -19.698 -6.817 -7.692 1.00 96.81 86 GLU A N 1
ATOM 687 C CA . GLU A 1 86 ? -18.399 -6.708 -8.359 1.00 96.81 86 GLU A CA 1
ATOM 688 C C . GLU A 1 86 ? -17.271 -6.484 -7.343 1.00 96.81 86 GLU A C 1
ATOM 690 O O . GLU A 1 86 ? -17.512 -6.084 -6.204 1.00 96.81 86 GLU A O 1
ATOM 695 N N . VAL A 1 87 ? -16.025 -6.774 -7.725 1.00 97.94 87 VAL A N 1
ATOM 696 C CA . VAL A 1 87 ? -14.876 -6.653 -6.815 1.00 97.94 87 VAL A CA 1
ATOM 697 C C . VAL A 1 87 ? -14.219 -5.288 -6.971 1.00 97.94 87 VAL A C 1
ATOM 699 O O . VAL A 1 87 ? -13.811 -4.909 -8.063 1.00 97.94 87 VAL A O 1
ATOM 702 N N . SER A 1 88 ? -14.051 -4.599 -5.848 1.00 98.31 88 SER A N 1
ATOM 703 C CA . SER A 1 88 ? -13.283 -3.365 -5.730 1.00 98.31 88 SER A CA 1
ATOM 704 C C . SER A 1 88 ? -12.038 -3.625 -4.877 1.00 98.31 88 SER A C 1
ATOM 706 O O . SER A 1 88 ? -12.133 -4.133 -3.756 1.00 98.31 88 SER A O 1
ATOM 708 N N . THR A 1 89 ? -10.859 -3.295 -5.401 1.00 98.38 89 THR A N 1
ATOM 709 C CA . THR A 1 89 ? -9.564 -3.513 -4.743 1.00 98.38 89 THR A CA 1
ATOM 710 C C . THR A 1 89 ? -8.946 -2.187 -4.331 1.00 98.38 89 THR A C 1
ATOM 712 O O . THR A 1 89 ? -8.818 -1.273 -5.137 1.00 98.38 89 THR A O 1
ATOM 715 N N . HIS A 1 90 ? -8.531 -2.109 -3.072 1.00 98.12 90 HIS A N 1
ATOM 716 C CA . HIS A 1 90 ? -7.816 -0.978 -2.501 1.00 98.12 90 HIS A CA 1
ATOM 717 C C . HIS A 1 90 ? -6.418 -1.424 -2.093 1.00 98.12 90 HIS A C 1
ATOM 719 O O . HIS A 1 90 ? -6.275 -2.294 -1.234 1.00 98.12 90 HIS A O 1
ATOM 725 N N . GLN A 1 91 ? -5.402 -0.855 -2.726 1.00 97.75 91 GLN A N 1
ATOM 726 C CA . GLN A 1 91 ? -4.001 -1.169 -2.501 1.00 97.75 91 GLN A CA 1
ATOM 727 C C . GLN A 1 91 ? -3.289 0.063 -1.957 1.00 97.75 91 GLN A C 1
ATOM 729 O O . GLN A 1 91 ? -3.278 1.112 -2.591 1.00 97.75 91 GLN A O 1
ATOM 734 N N . VAL A 1 92 ? -2.696 -0.066 -0.776 1.00 97.25 92 VAL A N 1
ATOM 735 C CA . VAL A 1 92 ? -1.983 1.033 -0.126 1.00 97.25 92 VAL A CA 1
ATOM 736 C C . VAL A 1 92 ? -0.558 0.609 0.138 1.00 97.25 92 VAL A C 1
ATOM 738 O O . VAL A 1 92 ? -0.320 -0.383 0.828 1.00 97.25 92 VAL A O 1
ATOM 741 N N . HIS A 1 93 ? 0.373 1.372 -0.404 1.00 97.00 93 HIS A N 1
ATOM 742 C CA . HIS A 1 93 ? 1.796 1.214 -0.190 1.00 97.00 93 HIS A CA 1
ATOM 743 C C . HIS A 1 93 ? 2.229 2.174 0.912 1.00 97.00 93 HIS A C 1
ATOM 745 O O . HIS A 1 93 ? 2.039 3.388 0.816 1.00 97.00 93 HIS A O 1
ATOM 751 N N . TYR A 1 94 ? 2.762 1.615 1.990 1.00 96.06 94 TYR A N 1
ATOM 752 C CA . TYR A 1 94 ? 3.212 2.368 3.145 1.00 96.06 94 TYR A CA 1
ATOM 753 C C . TYR A 1 94 ? 4.732 2.413 3.196 1.00 96.06 94 TYR A C 1
ATOM 755 O O . TYR A 1 94 ? 5.378 1.368 3.121 1.00 96.06 94 TYR A O 1
ATOM 763 N N . HIS A 1 95 ? 5.270 3.613 3.402 1.00 95.19 95 HIS A N 1
ATOM 764 C CA . HIS A 1 95 ? 6.674 3.842 3.729 1.00 95.19 95 HIS A CA 1
ATOM 765 C C . HIS A 1 95 ? 6.786 4.389 5.156 1.00 95.19 95 HIS A C 1
ATOM 767 O O . HIS A 1 95 ? 6.155 5.393 5.495 1.00 95.19 95 HIS A O 1
ATOM 773 N N . VAL A 1 96 ? 7.551 3.720 6.015 1.00 95.19 96 VAL A N 1
ATOM 774 C CA . VAL A 1 96 ? 7.788 4.139 7.398 1.00 95.19 96 VAL A CA 1
ATOM 775 C C . VAL A 1 96 ? 8.959 5.121 7.427 1.00 95.19 96 VAL A C 1
ATOM 777 O O . VAL A 1 96 ? 10.094 4.736 7.170 1.00 95.19 96 VAL A O 1
ATOM 780 N N . MET A 1 97 ? 8.679 6.380 7.767 1.00 92.44 97 MET A N 1
ATOM 781 C CA . MET A 1 97 ? 9.621 7.504 7.615 1.00 92.44 97 MET A CA 1
ATOM 782 C C . MET A 1 97 ? 10.781 7.517 8.616 1.00 92.44 97 MET A C 1
ATOM 784 O O . MET A 1 97 ? 11.761 8.233 8.429 1.00 92.44 97 MET A O 1
ATOM 788 N N . ASP A 1 98 ? 10.650 6.804 9.730 1.00 93.38 98 ASP A N 1
ATOM 789 C CA . ASP A 1 98 ? 11.605 6.864 10.830 1.00 93.38 98 ASP A CA 1
ATOM 790 C C . ASP A 1 98 ? 11.687 5.519 11.566 1.00 93.38 98 ASP A C 1
ATOM 792 O O . ASP A 1 98 ? 10.936 4.587 11.284 1.00 93.38 98 ASP A O 1
ATOM 796 N N . SER A 1 99 ? 12.609 5.401 12.518 1.00 95.31 99 SER A N 1
ATOM 797 C CA . SER A 1 99 ? 12.772 4.196 13.339 1.00 95.31 99 SER A CA 1
ATOM 798 C C . SER A 1 99 ? 12.820 4.511 14.835 1.00 95.31 99 SER A C 1
ATOM 800 O O . SER A 1 99 ? 13.468 3.791 15.595 1.00 95.31 99 SER A O 1
ATOM 802 N N . ASP A 1 100 ? 12.187 5.607 15.264 1.00 95.75 100 ASP A N 1
ATOM 803 C CA . ASP A 1 100 ? 12.264 6.083 16.651 1.00 95.75 100 ASP A CA 1
ATOM 804 C C . ASP A 1 100 ? 11.511 5.164 17.627 1.00 95.75 100 ASP A C 1
ATOM 806 O O . ASP A 1 100 ? 11.882 5.056 18.799 1.00 95.75 100 ASP A O 1
ATOM 810 N N . PHE A 1 101 ? 10.447 4.505 17.158 1.00 95.62 101 PHE A N 1
ATOM 811 C CA . PHE A 1 101 ? 9.563 3.676 17.972 1.00 95.62 101 PHE A CA 1
ATOM 812 C C . PHE A 1 101 ? 9.209 2.340 17.309 1.00 95.62 101 PHE A C 1
ATOM 814 O O . PHE A 1 101 ? 9.200 2.193 16.092 1.00 95.62 101 PHE A O 1
ATOM 821 N N . ASP A 1 102 ? 8.827 1.355 18.131 1.00 95.25 102 ASP A N 1
ATOM 822 C CA . ASP A 1 102 ? 8.443 0.008 17.675 1.00 95.25 102 ASP A CA 1
ATOM 823 C C . ASP A 1 102 ? 6.939 -0.116 17.347 1.00 95.25 102 ASP A C 1
ATOM 825 O O . ASP A 1 102 ? 6.351 -1.195 17.465 1.00 95.25 102 ASP A O 1
ATOM 829 N N . ALA A 1 103 ? 6.273 0.974 16.960 1.00 96.25 103 ALA A N 1
ATOM 830 C CA . ALA A 1 103 ? 4.874 0.925 16.549 1.00 96.25 103 ALA A CA 1
ATOM 831 C C . ALA A 1 103 ? 4.540 1.908 15.426 1.00 96.25 103 ALA A C 1
ATOM 833 O O . ALA A 1 103 ? 5.107 2.990 15.344 1.00 96.25 103 ALA A O 1
ATOM 834 N N . VAL A 1 104 ? 3.570 1.544 14.587 1.00 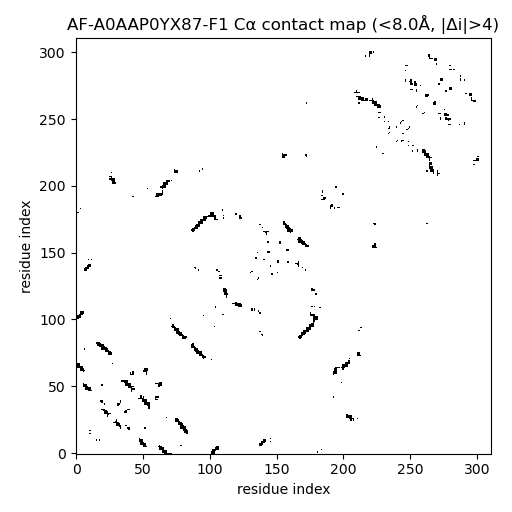96.19 104 VAL A N 1
ATOM 835 C CA . VAL A 1 104 ? 3.006 2.408 13.538 1.00 96.19 104 VAL A CA 1
ATOM 836 C C . VAL A 1 104 ? 1.492 2.336 13.552 1.00 96.19 104 VAL A C 1
ATOM 838 O O . VAL A 1 104 ? 0.886 1.349 13.977 1.00 96.19 104 VAL A O 1
ATOM 841 N N . THR A 1 105 ? 0.860 3.388 13.049 1.00 93.94 105 THR A N 1
ATOM 842 C CA . THR A 1 105 ? -0.587 3.434 12.889 1.00 93.94 105 THR A CA 1
ATOM 843 C C . THR A 1 105 ? -0.964 4.129 11.605 1.00 93.94 105 THR A C 1
ATOM 845 O O . THR A 1 105 ? -0.465 5.202 11.304 1.00 93.94 105 THR A O 1
ATOM 848 N N . THR A 1 106 ? -1.897 3.534 10.878 1.00 92.19 106 THR A N 1
ATOM 849 C CA . THR A 1 106 ? -2.505 4.148 9.689 1.00 92.19 106 THR A CA 1
ATOM 850 C C . THR A 1 106 ? -3.517 5.232 10.050 1.00 92.19 106 THR A C 1
ATOM 852 O O . THR A 1 106 ? -3.897 6.020 9.197 1.00 92.19 106 THR A O 1
ATOM 855 N N . GLU A 1 107 ? -3.966 5.280 11.305 1.00 88.75 107 GLU A N 1
ATOM 856 C CA . GLU A 1 107 ? -4.922 6.268 11.803 1.00 88.75 107 GLU A CA 1
ATOM 857 C C . GLU A 1 107 ? -4.229 7.625 12.026 1.00 88.75 107 GLU A C 1
ATOM 859 O O . GLU A 1 107 ? -3.572 7.828 13.050 1.00 88.75 107 GLU A O 1
ATOM 864 N N . LYS A 1 108 ? -4.374 8.545 11.062 1.00 86.62 108 LYS A N 1
ATOM 865 C CA . LYS A 1 108 ? -3.610 9.803 10.957 1.00 86.62 108 LYS A CA 1
ATOM 866 C C . LYS A 1 108 ? -3.741 10.723 12.166 1.00 86.62 108 LYS A C 1
ATOM 868 O O . LYS A 1 108 ? -2.779 11.375 12.567 1.00 86.62 108 LYS A O 1
ATOM 873 N N . ILE A 1 109 ? -4.909 10.740 12.807 1.00 81.50 109 ILE A N 1
ATOM 874 C CA . ILE A 1 109 ? -5.156 11.572 13.996 1.00 81.50 109 ILE A CA 1
ATOM 875 C C . ILE A 1 109 ? -4.198 11.246 15.158 1.00 81.50 109 ILE A C 1
ATOM 877 O O . ILE A 1 109 ? -3.969 12.085 16.029 1.00 81.50 109 ILE A O 1
ATOM 881 N N . MET A 1 110 ? -3.610 10.044 15.155 1.00 84.38 110 MET A N 1
ATOM 882 C CA . MET A 1 110 ? -2.675 9.560 16.173 1.00 84.38 110 MET A CA 1
ATOM 883 C C . MET A 1 110 ? -1.235 10.037 15.980 1.00 84.38 110 MET A C 1
ATOM 885 O O . MET A 1 110 ? -0.426 9.899 16.900 1.00 84.38 110 MET A O 1
ATOM 889 N N . TRP A 1 111 ? -0.908 10.608 14.820 1.00 87.06 111 TRP A N 1
ATOM 890 C CA . TRP A 1 111 ? 0.426 11.147 14.534 1.00 87.06 111 TRP A CA 1
ATOM 891 C C . TRP A 1 111 ? 0.659 12.484 15.245 1.00 87.06 111 TRP A C 1
ATOM 893 O O . TRP A 1 111 ? 1.794 12.892 15.483 1.00 87.06 111 TRP A O 1
ATOM 903 N N . ASN A 1 112 ? -0.420 13.143 15.666 1.00 78.88 112 ASN A N 1
ATOM 904 C CA . ASN A 1 112 ? -0.371 14.406 16.384 1.00 78.88 112 ASN A CA 1
ATOM 905 C C . ASN A 1 112 ? -0.203 14.205 17.889 1.00 78.88 112 ASN A C 1
ATOM 907 O O . ASN A 1 112 ? -0.770 13.287 18.480 1.00 78.88 112 ASN A O 1
ATOM 911 N N . GLY A 1 113 ? 0.496 15.131 18.542 1.00 68.56 113 GLY A N 1
ATOM 912 C CA . GLY A 1 113 ? 0.666 15.235 19.996 1.00 68.56 113 GLY A CA 1
ATOM 913 C C . GLY A 1 113 ? -0.604 15.617 20.771 1.00 68.56 113 GLY A C 1
ATOM 914 O O . GLY A 1 113 ? -0.520 16.213 21.837 1.00 68.56 113 GLY A O 1
ATOM 915 N N . TRP A 1 114 ? -1.783 15.310 20.223 1.00 63.50 114 TRP A N 1
ATOM 916 C CA . TRP A 1 114 ? -3.139 15.452 20.770 1.00 63.50 114 TRP A CA 1
ATOM 917 C C . TRP A 1 114 ? -3.356 16.451 21.931 1.00 63.50 114 TRP A C 1
ATOM 919 O O . TRP A 1 114 ? -3.257 16.083 23.096 1.00 63.50 114 TRP A O 1
ATOM 929 N N . ARG A 1 115 ? -3.832 17.675 21.638 1.00 53.38 115 ARG A N 1
ATOM 930 C CA . ARG A 1 115 ? -4.153 18.753 22.614 1.00 53.38 115 ARG A CA 1
ATOM 931 C C . ARG A 1 115 ? -2.974 19.127 23.539 1.00 53.38 115 ARG A C 1
ATOM 933 O O . ARG A 1 115 ? -2.080 18.346 23.816 1.00 53.38 115 ARG A O 1
ATOM 940 N N . SER A 1 116 ? -3.007 20.321 24.128 1.00 47.28 116 SER A N 1
ATOM 941 C CA . SER A 1 116 ? -1.960 20.845 25.034 1.00 47.28 116 SER A CA 1
ATOM 942 C C . SER A 1 116 ? -1.687 20.024 26.316 1.00 47.28 116 SER A C 1
ATOM 944 O O . SER A 1 116 ? -0.926 20.464 27.172 1.00 47.28 116 SER A O 1
ATOM 946 N N . LYS A 1 117 ? -2.326 18.857 26.480 1.00 52.75 117 LYS A N 1
ATOM 947 C CA . LYS A 1 117 ? -2.217 17.968 27.642 1.00 52.75 117 LYS A CA 1
ATOM 948 C C . LYS A 1 117 ? -1.783 16.537 27.309 1.00 52.75 117 LYS A C 1
ATOM 950 O O . LYS A 1 117 ? -1.663 15.762 28.258 1.00 52.75 117 LYS A O 1
ATOM 955 N N . SER A 1 118 ? -1.587 16.137 26.043 1.00 63.91 118 SER A N 1
ATOM 956 C CA . SER A 1 118 ? -0.912 14.848 25.831 1.00 63.91 118 SER A CA 1
ATOM 957 C C . SER A 1 118 ? 0.581 14.996 26.089 1.00 63.91 118 SER A C 1
ATOM 959 O O . SER A 1 118 ? 1.182 16.034 25.827 1.00 63.91 118 SER A O 1
ATOM 961 N N . GLN A 1 119 ? 1.170 13.933 26.622 1.00 75.19 119 GLN A N 1
ATOM 962 C CA . GLN A 1 119 ? 2.612 13.817 26.819 1.00 75.19 119 GLN A CA 1
ATOM 963 C C . GLN A 1 119 ? 3.377 13.589 25.508 1.00 75.19 119 GLN A C 1
ATOM 965 O O . GLN A 1 119 ? 4.604 13.532 25.522 1.00 75.19 119 GLN A O 1
ATOM 970 N N . PHE A 1 120 ? 2.670 13.409 24.390 1.00 83.00 120 PHE A N 1
ATOM 971 C CA . PHE A 1 120 ? 3.280 12.994 23.143 1.00 83.00 120 PHE A CA 1
ATOM 972 C C . PHE A 1 120 ? 3.555 14.166 22.211 1.00 83.00 120 PHE A C 1
ATOM 974 O O . PHE A 1 120 ? 2.796 15.132 22.150 1.00 83.00 120 PHE A O 1
ATOM 981 N N . LYS A 1 121 ? 4.635 14.055 21.439 1.00 84.94 121 LYS A N 1
ATOM 982 C CA . LYS A 1 121 ? 5.028 15.063 20.448 1.00 84.94 121 LYS A CA 1
ATOM 983 C C . LYS A 1 121 ? 4.297 14.846 19.119 1.00 84.94 121 LYS A C 1
ATOM 985 O O . LYS A 1 121 ? 3.719 13.787 18.891 1.00 84.94 121 LYS A O 1
ATOM 990 N N . ASN A 1 122 ? 4.309 15.826 18.223 1.00 86.38 122 ASN A N 1
ATOM 991 C CA . ASN A 1 122 ? 3.918 15.564 16.835 1.00 86.38 122 ASN A CA 1
ATOM 992 C C . ASN A 1 122 ? 4.967 14.649 16.185 1.00 86.38 122 ASN A C 1
ATOM 994 O O . ASN A 1 122 ? 6.159 14.814 16.437 1.00 86.38 122 ASN A O 1
ATOM 998 N N . ARG A 1 123 ? 4.515 13.682 15.386 1.00 88.00 123 ARG A N 1
ATOM 999 C CA . ARG A 1 123 ? 5.365 12.754 14.619 1.00 88.00 123 ARG A CA 1
ATOM 1000 C C . ARG A 1 123 ? 5.497 13.139 13.146 1.00 88.00 123 ARG A C 1
ATOM 1002 O O . ARG A 1 123 ? 6.126 12.432 12.379 1.00 88.00 123 ARG A O 1
ATOM 1009 N N . ILE A 1 124 ? 4.895 14.261 12.775 1.00 79.94 124 ILE A N 1
ATOM 1010 C CA . ILE A 1 124 ? 4.947 14.854 11.444 1.00 79.94 124 ILE A CA 1
ATOM 1011 C C . ILE A 1 124 ? 5.122 16.366 11.571 1.00 79.94 124 ILE A C 1
ATOM 1013 O O . ILE A 1 124 ? 4.777 16.960 12.602 1.00 79.94 124 ILE A O 1
ATOM 1017 N N . GLU A 1 125 ? 5.655 16.977 10.521 1.00 69.81 125 GLU A N 1
ATOM 1018 C CA . GLU A 1 125 ? 5.896 18.415 10.448 1.00 69.81 125 GLU A CA 1
ATOM 1019 C C . GLU A 1 125 ? 4.590 19.221 10.358 1.00 69.81 125 GLU A C 1
ATOM 1021 O O . GLU A 1 125 ? 3.553 18.737 9.902 1.00 69.81 125 GLU A O 1
ATOM 1026 N N . SER A 1 126 ? 4.611 20.472 10.823 1.00 59.66 126 SER A N 1
ATOM 1027 C CA . SER A 1 126 ? 3.408 21.310 10.938 1.00 59.66 126 SER A CA 1
ATOM 1028 C C . SER A 1 126 ? 2.802 21.737 9.597 1.00 59.66 126 SER A C 1
ATOM 1030 O O . SER A 1 126 ? 1.600 21.967 9.532 1.00 59.66 126 SER A O 1
ATOM 1032 N N . ASN A 1 127 ? 3.604 21.831 8.536 1.00 56.88 127 ASN A N 1
ATOM 1033 C CA . ASN A 1 127 ? 3.160 22.102 7.159 1.00 56.88 127 ASN A CA 1
ATOM 1034 C C . ASN A 1 127 ? 2.458 20.890 6.511 1.00 56.88 127 ASN A C 1
ATOM 1036 O O . ASN A 1 127 ? 1.671 21.052 5.587 1.00 56.88 127 ASN A O 1
ATOM 1040 N N . MET A 1 128 ? 2.646 19.681 7.048 1.00 58.00 128 MET A N 1
ATOM 1041 C CA . MET A 1 128 ? 1.976 18.456 6.590 1.00 58.00 128 MET A CA 1
ATOM 1042 C C . MET A 1 128 ? 0.532 18.348 7.112 1.00 58.00 128 MET A C 1
ATOM 1044 O O . MET A 1 128 ? -0.135 17.331 6.918 1.00 58.00 128 MET A O 1
ATOM 1048 N N . TRP A 1 129 ? 0.018 19.388 7.777 1.00 53.88 129 TRP A N 1
ATOM 1049 C CA . TRP A 1 129 ? -1.317 19.398 8.374 1.00 53.88 129 TRP A CA 1
ATOM 1050 C C . TRP A 1 129 ? -2.440 19.252 7.341 1.00 53.88 129 TRP A C 1
ATOM 1052 O O . TRP A 1 129 ? -3.442 18.587 7.604 1.00 53.88 129 TRP A O 1
ATOM 1062 N N . GLU A 1 130 ? -2.262 19.770 6.126 1.00 53.47 130 GLU A N 1
ATOM 1063 C CA . GLU A 1 130 ? -3.215 19.535 5.036 1.00 53.47 130 GLU A CA 1
ATOM 1064 C C . GLU A 1 130 ? -3.294 18.050 4.646 1.00 53.47 130 GLU A C 1
ATOM 1066 O O . GLU A 1 130 ? -4.366 17.551 4.292 1.00 53.47 130 GLU A O 1
ATOM 1071 N N . ARG A 1 131 ? -2.190 17.296 4.782 1.00 52.84 131 ARG A N 1
ATOM 1072 C CA . ARG A 1 131 ? -2.137 15.838 4.545 1.00 52.84 131 ARG A CA 1
ATOM 1073 C C . ARG A 1 131 ? -2.834 15.018 5.643 1.00 52.84 131 ARG A C 1
ATOM 1075 O O . ARG A 1 131 ? -3.089 13.825 5.441 1.00 52.84 131 ARG A O 1
ATOM 1082 N N . LEU A 1 132 ? -3.173 15.644 6.773 1.00 51.28 132 LEU A N 1
ATOM 1083 C CA . LEU A 1 132 ? -3.852 15.037 7.923 1.00 51.28 132 LEU A CA 1
ATOM 1084 C C . LEU A 1 132 ? -5.363 15.231 7.968 1.00 51.28 132 LEU A C 1
ATOM 1086 O O . LEU A 1 132 ? -5.993 14.707 8.892 1.00 51.28 132 LEU A O 1
ATOM 1090 N N . SER A 1 133 ? -5.953 15.997 7.047 1.00 55.59 133 SER A N 1
ATOM 1091 C CA . SER A 1 133 ? -7.406 16.169 7.057 1.00 55.59 133 SER A CA 1
ATOM 1092 C C . SER A 1 133 ? -8.094 14.796 7.071 1.00 55.59 133 SER A C 1
ATOM 1094 O O . SER A 1 133 ? -7.646 13.862 6.406 1.00 55.59 133 SER A O 1
ATOM 1096 N N . GLU A 1 134 ? -9.177 14.639 7.843 1.00 55.09 134 GLU A N 1
ATOM 1097 C CA . GLU A 1 134 ? -9.926 13.367 7.897 1.00 55.09 134 GLU A CA 1
ATOM 1098 C C . GLU A 1 134 ? -10.405 12.937 6.498 1.00 55.09 134 GLU A C 1
ATOM 1100 O O . GLU A 1 134 ? -10.504 11.745 6.216 1.00 55.09 134 GLU A O 1
ATOM 1105 N N . LYS A 1 135 ? -10.606 13.912 5.597 1.00 56.97 135 LYS A N 1
ATOM 1106 C CA . LYS A 1 135 ? -10.873 13.723 4.162 1.00 56.97 135 LYS A CA 1
ATOM 1107 C C . LYS A 1 135 ? -9.739 13.031 3.393 1.00 56.97 135 LYS A C 1
ATOM 1109 O O . LYS A 1 135 ? -9.945 12.628 2.262 1.00 56.97 135 LYS A O 1
ATOM 1114 N N . ARG A 1 136 ? -8.539 12.919 3.958 1.00 66.06 136 ARG A N 1
ATOM 1115 C CA . ARG A 1 136 ? -7.362 12.297 3.332 1.00 66.06 136 ARG A CA 1
ATOM 1116 C C . ARG A 1 136 ? -6.922 11.029 4.061 1.00 66.06 136 ARG A C 1
ATOM 1118 O O . ARG A 1 136 ? -5.817 10.538 3.834 1.00 66.06 136 ARG A O 1
ATOM 1125 N N . GLN A 1 137 ? -7.733 10.496 4.974 1.00 82.12 137 GLN A N 1
ATOM 1126 C CA . GLN A 1 137 ? -7.479 9.191 5.577 1.00 82.12 137 GLN A CA 1
ATOM 1127 C C . GLN A 1 137 ? -7.704 8.089 4.535 1.00 82.12 137 GLN A C 1
ATOM 1129 O O . GLN A 1 137 ? -8.783 8.005 3.950 1.00 82.12 137 GLN A O 1
ATOM 1134 N N . SER A 1 138 ? -6.703 7.224 4.356 1.00 88.38 138 SER A N 1
ATOM 1135 C CA . SER A 1 138 ? -6.750 6.121 3.391 1.00 88.38 138 SER A CA 1
ATOM 1136 C C . SER A 1 138 ? -8.030 5.305 3.533 1.00 88.38 138 SER A C 1
ATOM 1138 O O . SER A 1 138 ? -8.328 4.787 4.617 1.00 88.38 138 SER A O 1
ATOM 1140 N N . SER A 1 139 ? -8.796 5.261 2.446 1.00 91.69 139 SER A N 1
ATOM 1141 C CA . SER A 1 139 ? -10.113 4.636 2.367 1.00 91.69 139 SER A CA 1
ATOM 1142 C C . SER A 1 139 ? -10.406 4.238 0.925 1.00 91.69 139 SER A C 1
ATOM 1144 O O . SER A 1 139 ? -10.107 4.997 0.006 1.00 91.69 139 SER A O 1
ATOM 1146 N N . MET A 1 140 ? -11.067 3.098 0.736 1.00 94.75 140 MET A N 1
ATOM 1147 C CA . MET A 1 140 ? -11.740 2.808 -0.527 1.00 94.75 140 MET A CA 1
ATOM 1148 C C . MET A 1 140 ? -13.014 3.649 -0.637 1.00 94.75 140 MET A C 1
ATOM 1150 O O . MET A 1 140 ? -13.698 3.835 0.372 1.00 94.75 140 MET A O 1
ATOM 1154 N N . LEU A 1 141 ? -13.333 4.140 -1.835 1.00 92.94 141 LEU A N 1
ATOM 1155 C CA . LEU A 1 141 ? -14.509 4.979 -2.098 1.00 92.94 141 LEU A CA 1
ATOM 1156 C C . LEU A 1 141 ? -15.424 4.308 -3.123 1.00 92.94 141 LEU A C 1
ATOM 1158 O O . LEU A 1 141 ? -14.973 3.458 -3.895 1.00 92.94 141 LEU A O 1
ATOM 1162 N N . THR A 1 142 ? -16.697 4.704 -3.141 1.00 92.44 142 THR A N 1
ATOM 1163 C CA . THR A 1 142 ? -17.611 4.315 -4.219 1.00 92.44 142 THR A CA 1
ATOM 1164 C C . THR A 1 142 ? -17.342 5.174 -5.442 1.00 92.44 142 THR A C 1
ATOM 1166 O O . THR A 1 142 ? -17.032 4.627 -6.497 1.00 92.44 142 THR A O 1
ATOM 1169 N N . LEU A 1 143 ? -17.390 6.498 -5.276 1.00 90.44 143 LEU A N 1
ATOM 1170 C CA . LEU A 1 143 ? -17.054 7.476 -6.307 1.00 90.44 143 LEU A CA 1
ATOM 1171 C C . LEU A 1 143 ? -15.879 8.366 -5.852 1.00 90.44 143 LEU A C 1
ATOM 1173 O O . LEU A 1 143 ? -15.742 8.640 -4.658 1.00 90.44 143 LEU A O 1
ATOM 1177 N N . PRO A 1 144 ? -15.037 8.861 -6.770 1.00 82.56 144 PRO A N 1
ATOM 1178 C CA . PRO A 1 144 ? -13.913 9.747 -6.438 1.00 82.56 144 PRO A CA 1
ATOM 1179 C C . PRO A 1 144 ? -14.341 11.033 -5.726 1.00 82.56 144 PRO A C 1
ATOM 1181 O O . PRO A 1 144 ? -13.684 11.487 -4.792 1.00 82.56 144 PRO A O 1
ATOM 1184 N N . GLU A 1 145 ? -15.496 11.582 -6.099 1.00 82.94 145 GLU A N 1
ATOM 1185 C CA . GLU A 1 145 ? -16.013 12.849 -5.579 1.00 82.94 145 GLU A CA 1
ATOM 1186 C C . GLU A 1 145 ? -16.604 12.705 -4.161 1.00 82.94 145 GLU A C 1
ATOM 1188 O O . GLU A 1 145 ? -17.066 13.681 -3.561 1.00 82.94 145 GLU A O 1
ATOM 1193 N N . ASP A 1 146 ? -16.602 11.494 -3.590 1.00 83.88 146 ASP A N 1
ATOM 1194 C CA . ASP A 1 146 ? -17.183 11.187 -2.281 1.00 83.88 146 ASP A CA 1
ATOM 1195 C C . ASP A 1 146 ? -16.564 11.966 -1.120 1.00 83.88 146 ASP A C 1
ATOM 1197 O O . ASP A 1 146 ? -17.257 12.240 -0.133 1.00 83.88 146 ASP A O 1
ATOM 1201 N N . LEU A 1 147 ? -15.299 12.367 -1.251 1.00 72.56 147 LEU A N 1
ATOM 1202 C CA . LEU A 1 147 ? -14.579 13.170 -0.260 1.00 72.56 147 LEU A CA 1
ATOM 1203 C C . LEU A 1 147 ? -14.500 14.667 -0.633 1.00 72.56 147 LEU A C 1
ATOM 1205 O O . LEU A 1 147 ? -13.926 15.461 0.120 1.00 72.56 147 LEU A O 1
ATOM 1209 N N . GLY A 1 148 ? -15.176 15.066 -1.718 1.00 68.12 148 GLY A N 1
ATOM 1210 C CA . GLY A 1 148 ? -15.218 16.423 -2.271 1.00 68.12 148 GLY A CA 1
ATOM 1211 C C . GLY A 1 148 ? -14.280 16.617 -3.469 1.00 68.12 148 GLY A C 1
ATOM 1212 O O . GLY A 1 148 ? -13.279 15.923 -3.589 1.00 68.12 148 GLY A O 1
ATOM 1213 N N . ALA A 1 149 ? -14.601 17.590 -4.331 1.00 51.06 149 ALA A N 1
ATOM 1214 C CA . ALA A 1 149 ? -13.904 17.861 -5.600 1.00 51.06 149 ALA A CA 1
ATOM 1215 C C . ALA A 1 149 ? -12.428 18.297 -5.462 1.00 51.06 149 ALA A C 1
ATOM 1217 O O . ALA A 1 149 ? -11.700 18.292 -6.437 1.00 51.06 149 ALA A O 1
ATOM 1218 N N . GLU A 1 150 ? -11.965 18.661 -4.261 1.00 53.00 150 GLU A N 1
ATOM 1219 C CA . GLU A 1 150 ? -10.555 19.014 -4.000 1.00 53.00 150 GLU A CA 1
ATOM 1220 C C . GLU A 1 150 ? -9.663 17.793 -3.704 1.00 53.00 150 GLU A C 1
ATOM 1222 O O . GLU A 1 150 ? -8.469 17.939 -3.444 1.00 53.00 150 GLU A O 1
ATOM 1227 N N . VAL A 1 151 ? -10.237 16.586 -3.685 1.00 52.22 151 VAL A N 1
ATOM 1228 C CA . VAL A 1 151 ? -9.486 15.320 -3.655 1.00 52.22 151 VAL A CA 1
ATOM 1229 C C . VAL A 1 151 ? -9.432 14.748 -5.074 1.00 52.22 151 VAL A C 1
ATOM 1231 O O . VAL A 1 151 ? -9.627 13.549 -5.274 1.00 52.22 151 VAL A O 1
ATOM 1234 N N . ASP A 1 152 ? -9.217 15.629 -6.058 1.00 49.75 152 ASP A N 1
ATOM 1235 C CA . ASP A 1 152 ? -8.814 15.231 -7.405 1.00 49.75 152 ASP A CA 1
ATOM 1236 C C . ASP A 1 152 ? -7.593 14.309 -7.327 1.00 49.75 152 ASP A C 1
ATOM 1238 O O . ASP A 1 152 ? -6.904 14.256 -6.305 1.00 49.75 152 ASP A O 1
ATOM 1242 N N . GLU A 1 153 ? -7.379 13.552 -8.401 1.00 56.31 153 GLU A N 1
ATOM 1243 C CA . GLU A 1 153 ? -6.222 12.693 -8.653 1.00 56.31 153 GLU A CA 1
ATOM 1244 C C . GLU A 1 153 ? -4.930 13.454 -8.334 1.00 56.31 153 GLU A C 1
ATOM 1246 O O . GLU A 1 153 ? -4.362 14.161 -9.159 1.00 56.31 153 GLU A O 1
ATOM 1251 N N . THR A 1 154 ? -4.508 13.374 -7.073 1.00 65.62 154 THR A N 1
ATOM 1252 C CA . THR A 1 154 ? -3.210 13.863 -6.654 1.00 65.62 154 THR A CA 1
ATOM 1253 C C . THR A 1 154 ? -2.183 12.872 -7.151 1.00 65.62 154 THR A C 1
ATOM 1255 O O . THR A 1 154 ? -2.481 11.692 -7.338 1.00 65.62 154 THR A O 1
ATOM 1258 N N . ASP A 1 155 ? -0.936 13.313 -7.203 1.00 74.75 155 ASP A N 1
ATOM 1259 C CA . ASP A 1 155 ? 0.204 12.456 -7.512 1.00 74.75 155 ASP A CA 1
ATOM 1260 C C . ASP A 1 155 ? 0.297 11.198 -6.620 1.00 74.75 155 ASP A C 1
ATOM 1262 O O . ASP A 1 155 ? 1.129 10.351 -6.845 1.00 74.75 155 ASP A O 1
ATOM 1266 N N . TRP A 1 156 ? -0.522 11.016 -5.586 1.00 81.00 156 TRP A N 1
ATOM 1267 C CA . TRP A 1 156 ? -0.367 9.980 -4.561 1.00 81.00 156 TRP A CA 1
ATOM 1268 C C . TRP A 1 156 ? -1.492 8.944 -4.613 1.00 81.00 156 TRP A C 1
ATOM 1270 O O . TRP A 1 156 ? -1.499 8.010 -3.805 1.00 81.00 156 TRP A O 1
ATOM 1280 N N . ILE A 1 157 ? -2.474 9.141 -5.501 1.00 87.75 157 ILE A N 1
ATOM 1281 C CA . ILE A 1 157 ? -3.701 8.352 -5.595 1.00 87.75 157 ILE A CA 1
ATOM 1282 C C . ILE A 1 157 ? -4.010 8.084 -7.066 1.00 87.75 157 ILE A C 1
ATOM 1284 O O . ILE A 1 157 ? -4.137 9.009 -7.857 1.00 87.75 157 ILE A O 1
ATOM 1288 N N . TYR A 1 158 ? -4.268 6.826 -7.402 1.00 90.75 158 TYR A N 1
ATOM 1289 C CA . TYR A 1 158 ? -4.803 6.437 -8.703 1.00 90.75 158 TYR A CA 1
ATOM 1290 C C . TYR A 1 158 ? -6.121 5.687 -8.535 1.00 90.75 158 TYR A C 1
ATOM 1292 O O . TYR A 1 158 ? -6.248 4.852 -7.635 1.00 90.75 158 TYR A O 1
ATOM 1300 N N . ASN A 1 159 ? -7.097 5.974 -9.401 1.00 92.06 159 ASN A N 1
ATOM 1301 C CA . ASN A 1 159 ? -8.401 5.316 -9.405 1.00 92.06 159 ASN A CA 1
ATOM 1302 C C . ASN A 1 159 ? -8.739 4.795 -10.806 1.00 92.06 159 ASN A C 1
ATOM 1304 O O . ASN A 1 159 ? -8.890 5.573 -11.741 1.00 92.06 159 ASN A O 1
ATOM 1308 N N . GLU A 1 160 ? -8.970 3.492 -10.920 1.00 92.81 160 GLU A N 1
ATOM 1309 C CA . GLU A 1 160 ? -9.592 2.880 -12.092 1.00 92.81 160 GLU A CA 1
ATOM 1310 C C . GLU A 1 160 ? -11.095 2.738 -11.845 1.00 92.81 160 GLU A C 1
ATOM 1312 O O . GLU A 1 160 ? -11.521 2.217 -10.803 1.00 92.81 160 GLU A O 1
ATOM 1317 N N . ARG A 1 161 ? -11.900 3.214 -12.796 1.00 93.62 161 ARG A N 1
ATOM 1318 C CA . ARG A 1 161 ? -13.359 3.297 -12.681 1.00 93.62 161 ARG A CA 1
ATOM 1319 C C . ARG A 1 161 ? -14.026 2.377 -13.697 1.00 93.62 161 ARG A C 1
ATOM 1321 O O . ARG A 1 161 ? -13.518 2.211 -14.803 1.00 93.62 161 ARG A O 1
ATOM 1328 N N . ASP A 1 162 ? -15.171 1.809 -13.337 1.00 94.19 162 ASP A N 1
ATOM 1329 C CA . ASP A 1 162 ? -16.026 1.118 -14.306 1.00 94.19 162 ASP A CA 1
ATOM 1330 C C . ASP A 1 162 ? -16.908 2.095 -15.108 1.00 94.19 162 ASP A C 1
ATOM 1332 O O . ASP A 1 162 ? -16.899 3.309 -14.893 1.00 94.19 162 ASP A O 1
ATOM 1336 N N . GLU A 1 163 ? -17.720 1.557 -16.021 1.00 92.75 163 GLU A N 1
ATOM 1337 C CA . GLU A 1 163 ? -18.654 2.331 -16.855 1.00 92.75 163 GLU A CA 1
ATOM 1338 C C . GLU A 1 163 ? -19.706 3.116 -16.048 1.00 92.75 163 GLU A C 1
ATOM 1340 O O . GLU A 1 163 ? -20.279 4.083 -16.550 1.00 92.75 163 GLU A O 1
ATOM 1345 N N . LYS A 1 164 ? -19.979 2.713 -14.800 1.00 90.69 164 LYS A N 1
ATOM 1346 C CA . LYS A 1 164 ? -20.911 3.391 -13.885 1.00 90.69 164 LYS A CA 1
ATOM 1347 C C . LYS A 1 164 ? -20.208 4.450 -13.030 1.00 90.69 164 LYS A C 1
ATOM 1349 O O . LYS A 1 164 ? -20.869 5.135 -12.252 1.00 90.69 164 LYS A O 1
ATOM 1354 N N . GLY A 1 165 ? -18.889 4.585 -13.166 1.00 91.62 165 GLY A N 1
ATOM 1355 C CA . GLY A 1 165 ? -18.049 5.489 -12.389 1.00 91.62 165 GLY A CA 1
ATOM 1356 C C . GLY A 1 165 ? -17.599 4.926 -11.040 1.00 91.62 165 GLY A C 1
ATOM 1357 O O . GLY A 1 165 ? -16.923 5.641 -10.301 1.00 91.62 165 GLY A O 1
ATOM 1358 N N . PHE A 1 166 ? -17.934 3.675 -10.703 1.00 94.19 166 PHE A N 1
ATOM 1359 C CA . PHE A 1 166 ? -17.506 3.070 -9.442 1.00 94.19 166 PHE A CA 1
ATOM 1360 C C . PHE A 1 166 ? -16.012 2.799 -9.478 1.00 94.19 166 PHE A C 1
ATOM 1362 O O . PHE A 1 166 ? -15.498 2.241 -10.447 1.00 94.19 166 PHE A O 1
ATOM 1369 N N . ILE A 1 167 ? -15.317 3.121 -8.390 1.00 94.75 167 ILE A N 1
ATOM 1370 C CA . ILE A 1 167 ? -13.897 2.801 -8.278 1.00 94.75 167 ILE A CA 1
ATOM 1371 C C . ILE A 1 167 ? -13.738 1.286 -8.090 1.00 94.75 167 ILE A C 1
ATOM 1373 O O . ILE A 1 167 ? -14.181 0.695 -7.095 1.00 94.75 167 ILE A O 1
ATOM 1377 N N . ARG A 1 168 ? -13.086 0.638 -9.057 1.00 96.31 168 ARG A N 1
ATOM 1378 C CA . ARG A 1 168 ? -12.779 -0.800 -9.043 1.00 96.31 168 ARG A CA 1
ATOM 1379 C C . ARG A 1 168 ? -11.351 -1.077 -8.612 1.00 96.31 168 ARG A C 1
ATOM 1381 O O . ARG A 1 168 ? -11.120 -2.059 -7.907 1.00 96.31 168 ARG A O 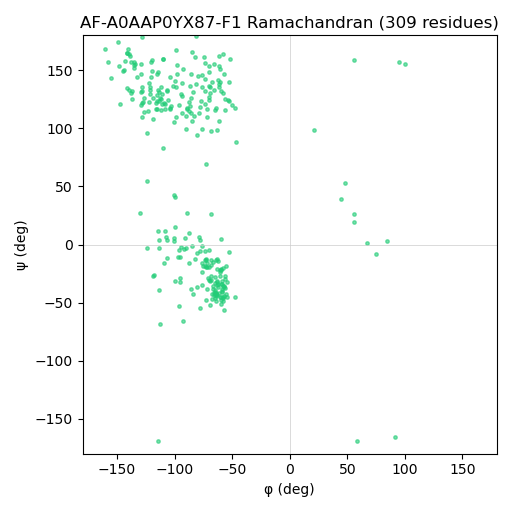1
ATOM 1388 N N . HIS A 1 169 ? -10.426 -0.177 -8.919 1.00 96.25 169 HIS A N 1
ATOM 1389 C CA . HIS A 1 169 ? -9.076 -0.214 -8.375 1.00 96.25 169 HIS A CA 1
ATOM 1390 C C . HIS A 1 169 ? -8.714 1.144 -7.789 1.00 96.25 169 HIS A C 1
ATOM 1392 O O . HIS A 1 169 ? -8.894 2.165 -8.442 1.00 96.25 169 HIS A O 1
ATOM 1398 N N . ARG A 1 170 ? -8.199 1.158 -6.562 1.00 95.00 170 ARG A N 1
ATOM 1399 C CA . ARG A 1 170 ? -7.621 2.350 -5.942 1.00 95.00 170 ARG A CA 1
ATOM 1400 C C . ARG A 1 170 ? -6.232 2.026 -5.429 1.00 95.00 170 ARG A C 1
ATOM 1402 O O . ARG A 1 170 ? -6.102 1.142 -4.580 1.00 95.00 170 ARG A O 1
ATOM 1409 N N . THR A 1 171 ? -5.232 2.766 -5.885 1.00 94.88 171 THR A N 1
ATOM 1410 C CA . THR A 1 171 ? -3.854 2.680 -5.388 1.00 94.88 171 THR A CA 1
ATOM 1411 C C . THR A 1 171 ? -3.505 3.958 -4.642 1.00 94.88 171 THR A C 1
ATOM 1413 O O . THR A 1 171 ? -3.812 5.044 -5.123 1.00 94.88 171 THR A O 1
ATOM 1416 N N . GLU A 1 172 ? -2.873 3.843 -3.476 1.00 92.94 172 GLU A N 1
ATOM 1417 C CA . GLU A 1 172 ? -2.370 4.985 -2.706 1.00 92.94 172 GLU A CA 1
ATOM 1418 C C . GLU A 1 172 ? -0.925 4.735 -2.254 1.00 92.94 172 GLU A C 1
ATOM 1420 O O . GLU A 1 172 ? -0.581 3.612 -1.880 1.00 92.94 172 GLU A O 1
ATOM 1425 N N . GLN A 1 173 ? -0.109 5.789 -2.222 1.00 90.62 173 GLN A N 1
ATOM 1426 C CA . GLN A 1 173 ? 1.215 5.799 -1.592 1.00 90.62 173 GLN A CA 1
ATOM 1427 C C . GLN A 1 173 ? 1.172 6.709 -0.362 1.00 90.62 173 GLN A C 1
ATOM 1429 O O . GLN A 1 173 ? 0.775 7.872 -0.451 1.00 90.62 173 GLN A O 1
ATOM 1434 N N . ILE A 1 174 ? 1.559 6.190 0.805 1.00 89.94 174 ILE A N 1
ATOM 1435 C CA . ILE A 1 174 ? 1.454 6.922 2.070 1.00 89.94 174 ILE A CA 1
ATOM 1436 C C . ILE A 1 174 ? 2.707 6.745 2.915 1.00 89.94 174 ILE A C 1
ATOM 1438 O O . ILE A 1 174 ? 3.077 5.645 3.314 1.00 89.94 174 ILE A O 1
ATOM 1442 N N . GLU A 1 175 ? 3.288 7.870 3.295 1.00 90.06 175 GLU A N 1
ATOM 1443 C CA . GLU A 1 175 ? 4.333 7.934 4.305 1.00 90.06 175 GLU A CA 1
ATOM 1444 C C . GLU A 1 175 ? 3.715 7.973 5.705 1.00 90.06 175 GLU A C 1
ATOM 1446 O O . GLU A 1 175 ? 2.778 8.736 5.974 1.00 90.06 175 GLU A O 1
ATOM 1451 N N . ILE A 1 176 ? 4.213 7.123 6.600 1.00 91.81 176 ILE A N 1
ATOM 1452 C CA . ILE A 1 176 ? 3.724 6.997 7.973 1.00 91.81 176 ILE A CA 1
ATOM 1453 C C . ILE A 1 176 ? 4.894 7.094 8.954 1.00 91.81 176 ILE A C 1
ATOM 1455 O O . ILE A 1 176 ? 5.931 6.474 8.733 1.00 91.81 176 ILE A O 1
ATOM 1459 N N . PRO A 1 177 ? 4.771 7.848 10.055 1.00 93.69 177 PRO A N 1
ATOM 1460 C CA . PRO A 1 177 ? 5.811 7.864 11.068 1.00 93.69 177 PRO A CA 1
ATOM 1461 C C . PRO A 1 177 ? 5.668 6.664 12.004 1.00 93.69 177 PRO A C 1
ATOM 1463 O O . PRO A 1 177 ? 4.572 6.103 12.165 1.00 93.69 177 PRO A O 1
ATOM 1466 N N . THR A 1 178 ? 6.741 6.336 12.721 1.00 95.75 178 THR A N 1
ATOM 1467 C CA . THR A 1 178 ? 6.579 5.522 13.929 1.00 95.75 178 THR A CA 1
ATOM 1468 C C . THR A 1 178 ? 5.975 6.364 15.051 1.00 95.75 178 THR A C 1
ATOM 1470 O O . THR A 1 178 ? 6.038 7.599 15.067 1.00 95.75 178 THR A O 1
ATOM 1473 N N . VAL A 1 179 ? 5.329 5.694 15.999 1.00 93.62 179 VAL A N 1
ATOM 1474 C CA . VAL A 1 179 ? 4.652 6.310 17.136 1.00 93.62 179 VAL A CA 1
ATOM 1475 C C . VAL A 1 179 ? 4.967 5.557 18.421 1.00 93.62 179 VAL A C 1
ATOM 1477 O O . VAL A 1 179 ? 5.170 4.346 18.412 1.00 93.62 179 VAL A O 1
ATOM 1480 N N . GLU A 1 180 ? 4.940 6.262 19.548 1.00 92.81 180 GLU A N 1
ATOM 1481 C CA . GLU A 1 180 ? 5.057 5.671 20.879 1.00 92.81 180 GLU A CA 1
ATOM 1482 C C . GLU A 1 180 ? 3.999 4.556 21.049 1.00 92.81 180 GLU A C 1
ATOM 1484 O O . GLU A 1 180 ? 2.801 4.837 20.891 1.00 92.81 180 GLU A O 1
ATOM 1489 N N . PRO A 1 181 ? 4.379 3.307 21.393 1.00 90.94 181 PRO A N 1
ATOM 1490 C CA . PRO A 1 181 ? 3.432 2.199 21.544 1.00 90.94 181 PRO A CA 1
ATOM 1491 C C . PRO A 1 181 ? 2.293 2.507 22.522 1.00 90.94 181 PRO A C 1
ATOM 1493 O O . PRO A 1 181 ? 1.150 2.089 22.319 1.00 90.94 181 PRO A O 1
ATOM 1496 N N . GLU A 1 182 ? 2.571 3.304 23.555 1.00 88.38 182 GLU A N 1
ATOM 1497 C CA . GLU A 1 182 ? 1.600 3.727 24.558 1.00 88.38 182 GLU A CA 1
ATOM 1498 C C . GLU A 1 182 ? 0.422 4.475 2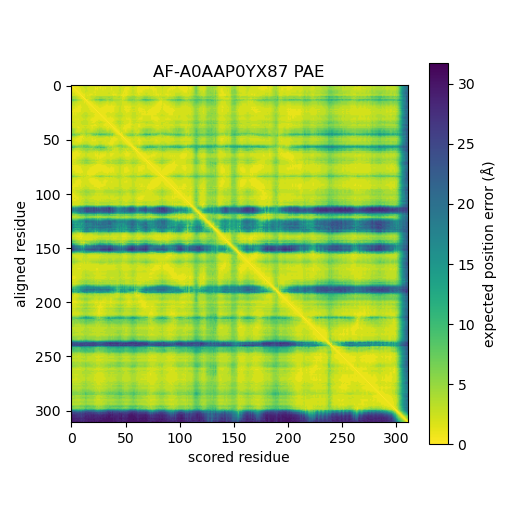3.924 1.00 88.38 182 GLU A C 1
ATOM 1500 O O . GLU A 1 182 ? -0.708 4.313 24.392 1.00 88.38 182 GLU A O 1
ATOM 1505 N N . ARG A 1 183 ? 0.624 5.213 22.819 1.00 86.88 183 ARG A N 1
ATOM 1506 C CA . ARG A 1 183 ? -0.472 5.891 22.101 1.00 86.88 183 ARG A CA 1
ATOM 1507 C C . ARG A 1 183 ? -1.567 4.928 21.672 1.00 86.88 183 ARG A C 1
ATOM 1509 O O . ARG A 1 183 ? -2.742 5.280 21.730 1.00 86.88 183 ARG A O 1
ATOM 1516 N N . LEU A 1 184 ? -1.188 3.720 21.263 1.00 87.88 184 LEU A N 1
ATOM 1517 C CA . LEU A 1 184 ? -2.104 2.696 20.759 1.00 87.88 184 LEU A CA 1
ATOM 1518 C C . LEU A 1 184 ? -2.818 1.933 21.882 1.00 87.88 184 LEU A C 1
ATOM 1520 O O . LEU A 1 184 ? -3.735 1.161 21.618 1.00 87.88 184 LEU A O 1
ATOM 1524 N N . THR A 1 185 ? -2.430 2.159 23.138 1.00 82.19 185 THR A N 1
ATOM 1525 C CA . THR A 1 185 ? -3.010 1.481 24.311 1.00 82.19 185 THR A CA 1
ATOM 1526 C C . THR A 1 185 ? -3.863 2.402 25.179 1.00 82.19 185 THR A C 1
ATOM 1528 O O . THR A 1 185 ? -4.675 1.928 25.980 1.00 82.19 185 THR A O 1
ATOM 1531 N N . LEU A 1 186 ? -3.737 3.721 25.004 1.00 76.69 186 LEU A N 1
ATOM 1532 C CA . LEU A 1 186 ? -4.548 4.688 25.730 1.00 76.69 186 LEU A CA 1
ATOM 1533 C C . LEU A 1 186 ? -6.031 4.503 25.420 1.00 76.69 186 LEU A C 1
ATOM 1535 O O . LEU A 1 186 ? -6.441 4.395 24.271 1.00 76.69 186 LEU A O 1
ATOM 1539 N N . GLN A 1 187 ? -6.862 4.537 26.457 1.00 68.00 187 GLN A N 1
ATOM 1540 C CA . GLN A 1 187 ? -8.322 4.430 26.358 1.00 68.00 187 GLN A CA 1
ATOM 1541 C C . GLN A 1 187 ? -8.991 5.813 26.456 1.00 68.00 187 GLN A C 1
ATOM 1543 O O . GLN A 1 187 ? -9.984 5.988 27.163 1.00 68.00 187 GLN A O 1
ATOM 1548 N N . LEU A 1 188 ? -8.433 6.823 25.784 1.00 67.38 188 LEU A N 1
ATOM 1549 C CA . LEU A 1 188 ? -8.988 8.180 25.738 1.00 67.38 188 LEU A CA 1
ATOM 1550 C C . LEU A 1 188 ? -9.787 8.387 24.443 1.00 67.38 188 LEU A C 1
ATOM 1552 O O . LEU A 1 188 ? -9.761 7.569 23.537 1.00 67.38 188 LEU A O 1
ATOM 1556 N N . SER A 1 189 ? -10.572 9.456 24.333 1.00 58.22 189 SER A N 1
ATOM 1557 C CA . SER A 1 189 ? -11.090 9.849 23.013 1.00 58.22 189 SER A CA 1
ATOM 1558 C C . SER A 1 189 ? -9.933 10.457 22.210 1.00 58.22 189 SER A C 1
ATOM 1560 O O . SER A 1 189 ? -9.256 11.320 22.775 1.00 58.22 189 SER A O 1
ATOM 1562 N N . PRO A 1 190 ? -9.693 10.064 20.941 1.00 58.47 190 PRO A N 1
ATOM 1563 C CA . PRO A 1 190 ? -10.521 9.221 20.064 1.00 58.47 190 PRO A CA 1
ATOM 1564 C C . PRO A 1 190 ? -10.160 7.718 20.078 1.00 58.47 190 PRO A C 1
ATOM 1566 O O . PRO A 1 190 ? -10.845 6.910 19.454 1.00 58.47 190 PRO A O 1
ATOM 1569 N N . THR A 1 191 ? -9.135 7.310 20.827 1.00 62.81 191 THR A N 1
ATOM 1570 C CA . THR A 1 191 ? -8.590 5.940 20.891 1.00 62.81 191 THR A CA 1
ATOM 1571 C C . THR A 1 191 ? -9.480 4.889 21.567 1.00 62.81 191 THR A C 1
ATOM 1573 O O . THR A 1 191 ? -9.173 3.700 21.537 1.00 62.81 191 THR A O 1
ATOM 1576 N N . ARG A 1 192 ? -10.636 5.267 22.130 1.00 70.69 192 ARG A N 1
ATOM 1577 C CA . ARG A 1 192 ? -11.574 4.370 22.848 1.00 70.69 192 ARG A CA 1
ATOM 1578 C C . ARG A 1 192 ? -12.042 3.151 22.031 1.00 70.69 192 ARG A C 1
ATOM 1580 O O . ARG A 1 192 ? -12.576 2.178 22.588 1.00 70.69 192 ARG A O 1
ATOM 1587 N N . ARG A 1 193 ? -11.900 3.212 20.705 1.00 84.12 193 ARG A N 1
ATOM 1588 C CA . ARG A 1 193 ? -12.274 2.146 19.770 1.00 84.12 193 ARG A CA 1
ATOM 1589 C C . ARG A 1 193 ? -11.083 1.418 19.148 1.00 84.12 193 ARG A C 1
ATOM 1591 O O . ARG A 1 193 ? -11.323 0.632 18.251 1.00 84.12 193 ARG A O 1
ATOM 1598 N N . ILE A 1 194 ? -9.855 1.600 19.619 1.00 88.25 194 ILE A N 1
ATOM 1599 C CA . ILE A 1 194 ? -8.709 0.806 19.148 1.00 88.25 194 ILE A CA 1
ATOM 1600 C C . ILE A 1 194 ? -8.833 -0.656 19.652 1.00 88.25 194 ILE A C 1
ATOM 1602 O O . ILE A 1 194 ? -9.442 -0.880 20.713 1.00 88.25 194 ILE A O 1
ATOM 1606 N N . PRO A 1 195 ? -8.342 -1.664 18.899 1.00 90.75 195 PRO A N 1
ATOM 1607 C CA . PRO A 1 195 ? -8.267 -3.053 19.359 1.00 90.75 195 PRO A CA 1
ATOM 1608 C C . PRO A 1 195 ? -7.435 -3.210 20.642 1.00 90.75 195 PRO A C 1
ATOM 1610 O O . PRO A 1 195 ? -6.680 -2.322 21.024 1.00 90.75 195 PRO A O 1
ATOM 1613 N N . ALA A 1 196 ? -7.562 -4.344 21.333 1.00 90.69 196 ALA A N 1
ATOM 1614 C CA . ALA A 1 196 ? -6.631 -4.684 22.410 1.00 90.69 196 ALA A CA 1
ATOM 1615 C C . ALA A 1 196 ? -5.334 -5.252 21.815 1.00 90.69 196 ALA A C 1
ATOM 1617 O O . ALA A 1 196 ? -5.383 -5.980 20.828 1.00 90.69 196 ALA A O 1
ATOM 1618 N N . THR A 1 197 ? -4.181 -4.975 22.422 1.00 91.06 197 THR A N 1
ATOM 1619 C CA . THR A 1 197 ? -2.881 -5.501 21.958 1.00 91.06 197 THR A CA 1
ATOM 1620 C C . THR A 1 197 ? -2.831 -7.027 21.947 1.00 91.06 197 THR A C 1
ATOM 1622 O O . THR A 1 197 ? -2.249 -7.612 21.040 1.00 91.06 197 THR A O 1
ATOM 1625 N N . ASP A 1 198 ? -3.512 -7.675 22.895 1.00 92.00 198 ASP A N 1
ATOM 1626 C CA . ASP A 1 198 ? -3.629 -9.139 22.976 1.00 92.00 198 ASP A CA 1
ATOM 1627 C C . ASP A 1 198 ? -4.460 -9.739 21.827 1.00 92.00 198 ASP A C 1
ATOM 1629 O O . ASP A 1 198 ? -4.451 -10.949 21.607 1.00 92.00 198 ASP A O 1
ATOM 1633 N N . ASP A 1 199 ? -5.181 -8.897 21.081 1.00 92.81 199 ASP A N 1
ATOM 1634 C CA . ASP A 1 199 ? -5.931 -9.285 19.887 1.00 92.81 199 ASP A CA 1
ATOM 1635 C C . ASP A 1 199 ? -5.105 -9.143 18.602 1.00 92.81 199 ASP A C 1
ATOM 1637 O O . ASP A 1 199 ? -5.649 -9.327 17.508 1.00 92.81 199 ASP A O 1
ATOM 1641 N N . ALA A 1 200 ? -3.815 -8.813 18.700 1.00 96.69 200 ALA A N 1
ATOM 1642 C CA . ALA A 1 200 ? -2.946 -8.714 17.539 1.00 96.69 200 ALA A CA 1
ATOM 1643 C C . ALA A 1 200 ? -2.812 -10.064 16.818 1.00 96.69 200 ALA A C 1
ATOM 1645 O O . ALA A 1 200 ? -2.751 -11.132 17.431 1.00 96.69 200 ALA A O 1
ATOM 1646 N N . PHE A 1 201 ? -2.768 -10.027 15.491 1.00 98.06 201 PHE A N 1
ATOM 1647 C CA . PHE A 1 201 ? -2.276 -11.155 14.705 1.00 98.06 201 PHE A CA 1
ATOM 1648 C C . PHE A 1 201 ? -0.750 -11.186 14.795 1.00 98.06 201 PHE A C 1
ATOM 1650 O O . PHE A 1 201 ? -0.116 -10.143 14.694 1.00 98.06 201 PHE A O 1
ATOM 1657 N N . SER A 1 202 ? -0.156 -12.357 15.001 1.00 97.88 202 SER A N 1
ATOM 1658 C CA . SER A 1 202 ? 1.296 -12.523 14.899 1.00 97.88 202 SER A CA 1
ATOM 1659 C C . SER A 1 202 ? 1.665 -12.814 13.452 1.00 97.88 202 SER A C 1
ATOM 1661 O O . SER A 1 202 ? 0.992 -13.623 12.815 1.00 97.88 202 SER A O 1
ATOM 1663 N N . ALA A 1 203 ? 2.714 -12.173 12.947 1.00 97.75 203 ALA A N 1
ATOM 1664 C CA . ALA A 1 203 ? 3.215 -12.417 11.602 1.00 97.75 203 ALA A CA 1
ATOM 1665 C C . ALA A 1 203 ? 4.743 -12.321 11.557 1.00 97.75 203 ALA A C 1
ATOM 1667 O O . ALA A 1 203 ? 5.346 -11.575 12.329 1.00 97.75 203 ALA A O 1
ATOM 1668 N N . GLU A 1 204 ? 5.348 -13.071 10.643 1.00 97.62 204 GLU A N 1
ATOM 1669 C CA . GLU A 1 204 ? 6.777 -12.995 10.348 1.00 97.62 204 GLU A CA 1
ATOM 1670 C C . GLU A 1 204 ? 6.988 -12.123 9.114 1.00 97.62 204 GLU A C 1
ATOM 1672 O O . GLU A 1 204 ? 6.273 -12.257 8.120 1.00 97.62 204 GLU A O 1
ATOM 1677 N N . VAL A 1 205 ? 7.967 -11.224 9.172 1.00 97.88 205 VAL A N 1
ATOM 1678 C CA . VAL A 1 205 ? 8.311 -10.370 8.036 1.00 97.88 205 VAL A CA 1
ATOM 1679 C C . VAL A 1 205 ? 9.138 -11.170 7.031 1.00 97.88 205 VAL A C 1
ATOM 1681 O O . VAL A 1 205 ? 10.268 -11.603 7.305 1.00 97.88 205 VAL A O 1
ATOM 1684 N N . VAL A 1 206 ? 8.587 -11.308 5.830 1.00 97.56 206 VAL A N 1
ATOM 1685 C CA . VAL A 1 206 ? 9.175 -12.023 4.696 1.00 97.56 206 VAL A CA 1
ATOM 1686 C C . VAL A 1 206 ? 9.594 -11.051 3.597 1.00 97.56 206 VAL A C 1
ATOM 1688 O O . VAL A 1 206 ? 9.122 -9.920 3.518 1.00 97.56 206 VAL A O 1
ATOM 1691 N N . VAL A 1 207 ? 10.501 -11.492 2.726 1.00 95.56 207 VAL A N 1
ATOM 1692 C CA . VAL A 1 207 ? 10.854 -10.720 1.531 1.00 95.56 207 VAL A CA 1
ATOM 1693 C C . VAL A 1 207 ? 9.747 -10.888 0.499 1.00 95.56 207 VAL A C 1
ATOM 1695 O O . VAL A 1 207 ? 9.460 -12.010 0.081 1.00 95.56 207 VAL A O 1
ATOM 1698 N N . TYR A 1 208 ? 9.167 -9.776 0.058 1.00 97.06 208 TYR A N 1
ATOM 1699 C CA . TYR A 1 208 ? 8.235 -9.743 -1.059 1.00 97.06 208 TYR A CA 1
ATOM 1700 C C . TYR A 1 208 ? 8.885 -9.011 -2.249 1.00 97.06 208 TYR A C 1
ATOM 1702 O O . TYR A 1 208 ? 9.288 -7.857 -2.106 1.00 97.06 208 TYR A O 1
ATOM 1710 N N . PRO A 1 209 ? 9.036 -9.658 -3.424 1.00 96.00 209 PRO A N 1
ATOM 1711 C CA . PRO A 1 209 ? 9.746 -9.065 -4.564 1.00 96.00 209 PRO A CA 1
ATOM 1712 C C . PRO A 1 209 ? 9.140 -7.767 -5.106 1.00 96.00 209 PRO A C 1
ATOM 1714 O O . PRO A 1 209 ? 9.850 -6.986 -5.724 1.00 96.00 209 PRO A O 1
ATOM 1717 N N . MET A 1 210 ? 7.845 -7.537 -4.876 1.00 96.44 210 MET A N 1
ATOM 1718 C CA . MET A 1 210 ? 7.139 -6.338 -5.339 1.00 96.44 210 MET A CA 1
ATOM 1719 C C . MET A 1 210 ? 6.979 -5.285 -4.236 1.00 96.44 210 MET A C 1
ATOM 1721 O O . MET A 1 210 ? 6.163 -4.379 -4.377 1.00 96.44 210 MET A O 1
ATOM 1725 N N . THR A 1 211 ? 7.711 -5.396 -3.121 1.00 97.50 211 THR A N 1
ATOM 1726 C CA . THR A 1 211 ? 7.716 -4.335 -2.108 1.00 97.50 211 THR A CA 1
ATOM 1727 C C . THR A 1 211 ? 8.311 -3.067 -2.704 1.00 97.50 211 THR A C 1
ATOM 1729 O O . THR A 1 211 ? 9.492 -3.027 -3.073 1.00 97.50 211 THR A O 1
ATOM 1732 N N . VAL A 1 212 ? 7.476 -2.034 -2.761 1.00 96.69 212 VAL A N 1
ATOM 1733 C CA . VAL A 1 212 ? 7.854 -0.689 -3.186 1.00 96.69 212 VAL A CA 1
ATOM 1734 C C . VAL A 1 212 ? 8.666 -0.043 -2.074 1.00 96.69 212 VAL A C 1
ATOM 1736 O O . VAL A 1 212 ? 8.190 0.079 -0.951 1.00 96.69 212 VAL A O 1
ATOM 1739 N N . LYS A 1 213 ? 9.894 0.347 -2.393 1.00 94.88 213 LYS A N 1
ATOM 1740 C CA . LYS A 1 213 ? 10.850 0.977 -1.487 1.00 94.88 213 LYS A CA 1
ATOM 1741 C C . LYS A 1 213 ? 11.247 2.324 -2.051 1.00 94.88 213 LYS A C 1
ATOM 1743 O O . LYS A 1 213 ? 11.608 2.422 -3.228 1.00 94.88 213 LYS A O 1
ATOM 1748 N N . GLN A 1 214 ? 11.224 3.338 -1.199 1.00 89.00 214 GLN A N 1
ATOM 1749 C CA . GLN A 1 214 ? 11.802 4.631 -1.533 1.00 89.00 214 GLN A CA 1
ATOM 1750 C C . GLN A 1 214 ? 13.336 4.516 -1.594 1.00 89.00 214 GLN A C 1
ATOM 1752 O O . GLN A 1 214 ? 13.945 3.856 -0.751 1.00 89.00 214 GLN A O 1
ATOM 1757 N N . GLY A 1 215 ? 13.944 5.108 -2.625 1.00 80.19 215 GLY A N 1
ATOM 1758 C CA . GLY A 1 215 ? 15.400 5.219 -2.782 1.00 80.19 215 GLY A CA 1
ATOM 1759 C C . GLY A 1 215 ? 15.856 6.676 -2.719 1.00 80.19 215 GLY A C 1
ATOM 1760 O O . GLY A 1 215 ? 15.053 7.553 -2.423 1.00 80.19 215 GLY A O 1
ATOM 1761 N N . ASP A 1 216 ? 17.116 6.952 -3.060 1.00 83.62 216 ASP A N 1
ATOM 1762 C CA . ASP A 1 216 ? 17.697 8.307 -2.988 1.00 83.62 216 ASP A CA 1
ATOM 1763 C C . ASP A 1 216 ? 16.908 9.352 -3.799 1.00 83.62 216 ASP A C 1
ATOM 1765 O O . ASP A 1 216 ? 16.844 10.525 -3.433 1.00 83.62 216 ASP A O 1
ATOM 1769 N N . ASN A 1 217 ? 16.252 8.921 -4.878 1.00 87.25 217 ASN A N 1
ATOM 1770 C CA . ASN A 1 217 ? 15.460 9.796 -5.738 1.00 87.25 217 ASN A CA 1
ATOM 1771 C C . ASN A 1 217 ? 14.128 10.237 -5.107 1.00 87.25 217 ASN A C 1
ATOM 1773 O O . ASN A 1 217 ? 13.527 11.185 -5.607 1.00 87.25 217 ASN A O 1
ATOM 1777 N N . SER A 1 218 ? 13.665 9.626 -4.006 1.00 85.50 218 SER A N 1
ATOM 1778 C CA . SER A 1 218 ? 12.385 9.997 -3.373 1.00 85.50 218 SER A CA 1
ATOM 1779 C C . SER A 1 218 ? 12.370 11.433 -2.840 1.00 85.50 218 SER A C 1
ATOM 1781 O O . SER A 1 218 ? 11.306 12.039 -2.721 1.00 85.50 218 SER A O 1
ATOM 1783 N N . GLN A 1 219 ? 13.547 12.023 -2.601 1.00 83.62 219 GLN A N 1
ATOM 1784 C CA . GLN A 1 219 ? 13.707 13.441 -2.266 1.00 83.62 219 GLN A CA 1
ATOM 1785 C C . GLN A 1 219 ? 13.169 14.393 -3.352 1.00 83.62 219 GLN A C 1
ATOM 1787 O O . GLN A 1 219 ? 12.872 15.548 -3.054 1.00 83.62 219 GLN A O 1
ATOM 1792 N N . PHE A 1 220 ? 13.028 13.920 -4.596 1.00 85.50 220 PHE A N 1
ATOM 1793 C CA . PHE A 1 220 ? 12.420 14.659 -5.708 1.00 85.50 220 PHE A CA 1
ATOM 1794 C C . PHE A 1 220 ? 10.895 14.476 -5.789 1.00 85.50 220 PHE A C 1
ATOM 1796 O O . PHE A 1 220 ? 10.269 14.898 -6.758 1.00 85.50 220 PHE A O 1
ATOM 1803 N N . GLY A 1 221 ? 10.291 13.875 -4.762 1.00 85.62 221 GLY A N 1
ATOM 1804 C CA . GLY A 1 221 ? 8.872 13.546 -4.703 1.00 85.62 221 GLY A CA 1
ATOM 1805 C C . GLY A 1 221 ? 8.602 12.112 -5.144 1.00 85.62 221 GLY A C 1
ATOM 1806 O O . GLY A 1 221 ? 9.390 11.501 -5.858 1.00 85.62 221 GLY A O 1
ATOM 1807 N N . VAL A 1 222 ? 7.475 11.561 -4.706 1.00 88.44 222 VAL A N 1
ATOM 1808 C CA . VAL A 1 222 ? 7.009 10.227 -5.092 1.00 88.44 222 VAL A CA 1
ATOM 1809 C C . VAL A 1 222 ? 5.592 10.377 -5.611 1.00 88.44 222 VAL A C 1
ATOM 1811 O O . VAL A 1 222 ? 4.747 10.934 -4.908 1.00 88.44 222 VAL A O 1
ATOM 1814 N N . ALA A 1 223 ? 5.347 9.876 -6.821 1.00 89.44 223 ALA A N 1
ATOM 1815 C CA . ALA A 1 223 ? 4.040 9.914 -7.453 1.00 89.44 223 ALA A CA 1
ATOM 1816 C C . ALA A 1 223 ? 3.603 8.548 -7.979 1.00 89.44 223 ALA A C 1
ATOM 1818 O O . ALA A 1 223 ? 4.424 7.704 -8.310 1.00 89.44 223 ALA A O 1
ATOM 1819 N N . ILE A 1 224 ? 2.303 8.344 -8.112 1.00 91.44 224 ILE A N 1
ATOM 1820 C CA . ILE A 1 224 ? 1.693 7.289 -8.896 1.00 91.44 224 ILE A CA 1
ATOM 1821 C C . ILE A 1 224 ? 1.515 7.834 -10.309 1.00 91.44 224 ILE A C 1
ATOM 1823 O O . ILE A 1 224 ? 0.770 8.785 -10.524 1.00 91.44 224 ILE A O 1
ATOM 1827 N N . VAL A 1 225 ? 2.199 7.217 -11.265 1.00 92.12 225 VAL A N 1
ATOM 1828 C CA . VAL A 1 225 ? 2.250 7.655 -12.659 1.00 92.12 225 VAL A CA 1
ATOM 1829 C C . VAL A 1 225 ? 1.588 6.593 -13.541 1.00 92.12 225 VAL A C 1
ATOM 1831 O O . VAL A 1 225 ? 2.004 5.426 -13.494 1.00 92.12 225 VAL A O 1
ATOM 1834 N N . PRO A 1 226 ? 0.563 6.947 -14.338 1.00 93.25 226 PRO A N 1
ATOM 1835 C CA . PRO A 1 226 ? 0.031 6.063 -15.367 1.00 93.25 226 PRO A CA 1
ATOM 1836 C C . PRO A 1 226 ? 1.116 5.700 -16.385 1.00 93.25 226 PRO A C 1
ATOM 1838 O O . PRO A 1 226 ? 1.838 6.559 -16.889 1.00 93.25 226 PRO A O 1
ATOM 1841 N N . LEU A 1 227 ? 1.242 4.413 -16.708 1.00 93.56 227 LEU A N 1
ATOM 1842 C CA . LEU A 1 227 ? 2.271 3.949 -17.639 1.00 93.56 227 LEU A CA 1
ATOM 1843 C C . LEU A 1 227 ? 2.028 4.417 -19.070 1.00 93.56 227 LEU A C 1
ATOM 1845 O O . LEU A 1 227 ? 2.999 4.620 -19.789 1.00 93.56 227 LEU A O 1
ATOM 1849 N N . ASP A 1 228 ? 0.771 4.602 -19.478 1.00 92.94 228 ASP A N 1
ATOM 1850 C CA . ASP A 1 228 ? 0.442 5.166 -20.792 1.00 92.94 228 ASP A CA 1
ATOM 1851 C C . ASP A 1 228 ? 1.065 6.561 -20.965 1.00 92.94 228 ASP A C 1
ATOM 1853 O O . ASP A 1 228 ? 1.777 6.797 -21.942 1.00 92.94 228 ASP A O 1
ATOM 1857 N N . ASP A 1 229 ? 0.883 7.440 -19.976 1.00 91.00 229 ASP A N 1
ATOM 1858 C CA . ASP A 1 229 ? 1.423 8.804 -19.996 1.00 91.00 229 ASP A CA 1
ATOM 1859 C C . ASP A 1 229 ? 2.956 8.793 -20.021 1.00 91.00 229 ASP A C 1
ATOM 1861 O O . ASP A 1 229 ? 3.579 9.498 -20.816 1.00 91.00 229 ASP A O 1
ATOM 1865 N N . TRP A 1 230 ? 3.572 7.928 -19.209 1.00 91.50 230 TRP A N 1
ATOM 1866 C CA . TRP A 1 230 ? 5.027 7.794 -19.157 1.00 91.50 230 TRP A CA 1
ATOM 1867 C C . TRP A 1 230 ? 5.623 7.244 -20.456 1.00 91.50 230 TRP A C 1
ATOM 1869 O O . TRP A 1 230 ? 6.633 7.741 -20.948 1.00 91.50 230 TRP A O 1
ATOM 1879 N N . ILE A 1 231 ? 4.988 6.238 -21.061 1.00 92.00 231 ILE A N 1
ATOM 1880 C CA . ILE A 1 231 ? 5.404 5.697 -22.360 1.00 92.00 231 ILE A CA 1
ATOM 1881 C C . ILE A 1 231 ? 5.315 6.785 -23.439 1.00 92.00 231 ILE A C 1
ATOM 1883 O O . ILE A 1 231 ? 6.208 6.889 -24.284 1.00 92.00 231 ILE A O 1
ATOM 1887 N N . GLU A 1 232 ? 4.262 7.607 -23.433 1.00 90.25 232 GLU A N 1
ATOM 1888 C CA . GLU A 1 232 ? 4.153 8.738 -24.357 1.00 90.25 232 GLU A CA 1
ATOM 1889 C C . GLU A 1 232 ? 5.245 9.788 -24.144 1.00 90.25 232 GLU A C 1
ATOM 1891 O O . GLU A 1 232 ? 5.803 10.287 -25.126 1.00 90.25 232 GLU A O 1
ATOM 1896 N N . GLU A 1 233 ? 5.556 10.121 -22.892 1.00 87.44 233 GLU A N 1
ATOM 1897 C CA . GLU A 1 233 ? 6.630 11.048 -22.537 1.00 87.44 233 GLU A CA 1
ATOM 1898 C C . GLU A 1 233 ? 7.985 10.542 -23.046 1.00 87.44 233 GLU A C 1
ATOM 1900 O O . GLU A 1 233 ? 8.641 11.230 -23.833 1.00 87.44 233 GLU A O 1
ATOM 1905 N N . MET A 1 234 ? 8.326 9.286 -22.749 1.00 86.25 234 MET A N 1
ATOM 1906 C CA . MET A 1 234 ? 9.559 8.634 -23.205 1.00 86.25 234 MET A CA 1
ATOM 1907 C C . MET A 1 234 ? 9.706 8.634 -24.734 1.00 86.25 234 MET A C 1
ATOM 1909 O O . MET A 1 234 ? 10.802 8.823 -25.260 1.00 86.25 234 MET A O 1
ATOM 1913 N N . ARG A 1 235 ? 8.606 8.470 -25.483 1.00 87.25 235 ARG A N 1
ATOM 1914 C CA . ARG A 1 235 ? 8.618 8.548 -26.959 1.00 87.25 235 ARG A CA 1
ATOM 1915 C C . ARG A 1 235 ? 8.836 9.972 -27.483 1.00 87.25 235 ARG A C 1
ATOM 1917 O O . ARG A 1 235 ? 9.349 10.159 -28.594 1.00 87.25 235 ARG A O 1
ATOM 1924 N N . ARG A 1 236 ? 8.415 10.993 -26.730 1.00 84.81 236 ARG A N 1
ATOM 1925 C CA . ARG A 1 236 ? 8.618 12.407 -27.091 1.00 84.81 236 ARG A CA 1
ATOM 1926 C C . ARG A 1 236 ? 10.057 12.841 -26.839 1.00 84.81 236 ARG A C 1
ATOM 1928 O O . ARG A 1 236 ? 10.584 13.630 -27.629 1.00 84.81 236 ARG A O 1
ATOM 1935 N N . GLU A 1 237 ? 10.698 12.319 -25.799 1.00 77.81 237 GLU A N 1
ATOM 1936 C CA . GLU A 1 237 ? 12.084 12.643 -25.485 1.00 77.81 237 GLU A CA 1
ATOM 1937 C C . GLU A 1 237 ? 13.047 12.151 -26.578 1.00 77.81 237 GLU A C 1
ATOM 1939 O O . GLU A 1 237 ? 13.203 10.971 -26.884 1.00 77.81 237 GLU A O 1
ATOM 1944 N N . HIS A 1 238 ? 13.713 13.102 -27.234 1.00 59.59 238 HIS A N 1
ATOM 1945 C CA . HIS A 1 238 ? 14.513 12.834 -28.429 1.00 59.59 238 HIS A CA 1
ATOM 1946 C C . HIS A 1 238 ? 15.832 12.093 -28.156 1.00 59.59 238 HIS A C 1
ATOM 1948 O O . HIS A 1 238 ? 16.456 11.625 -29.110 1.00 59.59 238 HIS A O 1
ATOM 1954 N N . TYR A 1 239 ? 16.270 12.004 -26.896 1.00 59.28 239 TYR A N 1
ATOM 1955 C CA . TYR A 1 239 ? 17.606 11.518 -26.538 1.00 59.28 239 TYR A CA 1
ATOM 1956 C C . TYR A 1 239 ? 17.742 9.992 -26.632 1.00 59.28 239 TYR A C 1
ATOM 1958 O O . TYR A 1 239 ? 18.837 9.489 -26.868 1.00 59.28 239 TYR A O 1
ATOM 1966 N N . LEU A 1 240 ? 16.628 9.260 -26.534 1.00 61.44 240 LEU A N 1
ATOM 1967 C CA . LEU A 1 240 ? 16.620 7.798 -26.513 1.00 61.44 240 LEU A CA 1
ATOM 1968 C C . LEU A 1 240 ? 16.102 7.169 -27.813 1.00 61.44 240 LEU A C 1
ATOM 1970 O O . LEU A 1 240 ? 15.988 5.958 -27.871 1.00 61.44 240 LEU A O 1
ATOM 1974 N N . ARG A 1 241 ? 15.783 7.925 -28.873 1.00 68.81 241 ARG A N 1
ATOM 1975 C CA . ARG A 1 241 ? 14.870 7.437 -29.934 1.00 68.81 241 ARG A CA 1
ATOM 1976 C C . ARG A 1 241 ? 15.135 6.036 -30.498 1.00 68.81 241 ARG A C 1
ATOM 1978 O O . ARG A 1 241 ? 14.179 5.297 -30.654 1.00 68.81 241 ARG A O 1
ATOM 1985 N N . GLU A 1 242 ? 16.369 5.643 -30.812 1.00 77.81 242 GLU A N 1
ATOM 1986 C CA . GLU A 1 242 ? 16.604 4.267 -31.295 1.00 77.81 242 GLU A CA 1
ATOM 1987 C C . GLU A 1 242 ? 16.763 3.253 -30.153 1.00 77.81 242 GLU A C 1
ATOM 1989 O O . GLU A 1 242 ? 16.191 2.165 -30.212 1.00 77.81 242 GLU A O 1
ATOM 1994 N N . TRP A 1 243 ? 17.506 3.595 -29.098 1.00 83.81 243 TRP A N 1
ATOM 1995 C CA . TRP A 1 243 ? 17.756 2.682 -27.979 1.00 83.81 243 TRP A CA 1
ATOM 1996 C C . TRP A 1 243 ? 16.519 2.495 -27.089 1.00 83.81 243 TRP A C 1
ATOM 1998 O O . TRP A 1 243 ? 16.113 1.373 -26.825 1.00 83.81 243 TRP A O 1
ATOM 2008 N N . GLY A 1 244 ? 15.852 3.576 -26.700 1.00 81.25 244 GLY A N 1
ATOM 2009 C CA . GLY A 1 244 ? 14.613 3.575 -25.928 1.00 81.25 244 GLY A CA 1
ATOM 2010 C C . GLY A 1 244 ? 13.488 2.811 -26.621 1.00 81.25 244 GLY A C 1
ATOM 2011 O O . GLY A 1 244 ? 12.870 1.960 -25.989 1.00 81.25 244 GLY A O 1
ATOM 2012 N N . GLU A 1 245 ? 13.268 3.017 -27.924 1.00 85.56 245 GLU A N 1
ATOM 2013 C CA . GLU A 1 245 ? 12.240 2.273 -28.678 1.00 85.56 245 GLU A CA 1
ATOM 2014 C C . GLU A 1 245 ? 12.539 0.770 -28.780 1.00 85.56 245 GLU A C 1
ATOM 2016 O O . GLU A 1 245 ? 11.620 -0.040 -28.883 1.00 85.56 245 GLU A O 1
ATOM 2021 N N . THR A 1 246 ? 13.815 0.374 -28.748 1.00 86.56 246 THR A N 1
ATOM 2022 C CA . THR A 1 246 ? 14.212 -1.036 -28.887 1.00 86.56 246 THR A CA 1
ATOM 2023 C C . THR A 1 246 ? 14.410 -1.755 -27.555 1.00 86.56 246 THR A C 1
ATOM 2025 O O . THR A 1 246 ? 14.187 -2.963 -27.496 1.00 86.56 246 THR A O 1
ATOM 2028 N N . MET A 1 247 ? 14.784 -1.037 -26.494 1.00 88.12 247 MET A N 1
ATOM 2029 C CA . MET A 1 247 ? 15.164 -1.616 -25.202 1.00 88.12 247 MET A CA 1
ATOM 2030 C C . MET A 1 247 ? 14.192 -1.273 -24.071 1.00 88.12 247 MET A C 1
ATOM 2032 O O . MET A 1 247 ? 13.891 -2.143 -23.259 1.00 88.12 247 MET A O 1
ATOM 2036 N N . ILE A 1 248 ? 13.673 -0.041 -24.015 1.00 92.06 248 ILE A N 1
ATOM 2037 C CA . ILE A 1 248 ? 12.860 0.446 -22.886 1.00 92.06 248 ILE A CA 1
ATOM 2038 C C . ILE A 1 248 ? 11.368 0.301 -23.153 1.00 92.06 248 ILE A C 1
ATOM 2040 O O . ILE A 1 248 ? 10.653 -0.310 -22.361 1.00 92.06 248 ILE A O 1
ATOM 2044 N N . ILE A 1 249 ? 10.884 0.826 -24.278 1.00 93.94 249 ILE A N 1
ATOM 2045 C CA . ILE A 1 249 ? 9.459 0.819 -24.622 1.00 93.94 249 ILE A CA 1
ATOM 2046 C C . ILE A 1 249 ? 8.870 -0.602 -24.604 1.00 93.94 249 ILE A C 1
ATOM 2048 O O . ILE A 1 249 ? 7.809 -0.772 -24.005 1.00 93.94 249 ILE A O 1
ATOM 2052 N N . PRO A 1 250 ? 9.533 -1.653 -25.135 1.00 95.50 250 PRO A N 1
ATOM 2053 C CA . PRO A 1 250 ? 9.003 -3.013 -25.035 1.00 95.50 250 PRO A CA 1
ATOM 2054 C C . PRO A 1 250 ? 8.873 -3.507 -23.588 1.00 95.50 250 PRO A C 1
ATOM 2056 O O . PRO A 1 250 ? 7.909 -4.192 -23.258 1.00 95.50 250 PRO A O 1
ATOM 2059 N N . VAL A 1 251 ? 9.811 -3.135 -22.708 1.00 96.88 251 VAL A N 1
ATOM 2060 C CA . VAL A 1 251 ? 9.755 -3.471 -21.276 1.00 96.88 251 VAL A CA 1
ATOM 2061 C C . VAL A 1 251 ? 8.563 -2.782 -20.614 1.00 96.88 251 VAL A C 1
ATOM 2063 O O . VAL A 1 251 ? 7.807 -3.434 -19.894 1.00 96.88 251 VAL A O 1
ATOM 2066 N N . LEU A 1 252 ? 8.360 -1.489 -20.881 1.00 96.44 252 LEU A N 1
ATOM 2067 C CA . LEU A 1 252 ? 7.243 -0.722 -20.325 1.00 96.44 252 LEU A CA 1
ATOM 2068 C C . LEU A 1 252 ? 5.883 -1.235 -20.819 1.00 96.44 252 LEU A C 1
ATOM 2070 O O . LEU A 1 252 ? 4.963 -1.365 -20.015 1.00 96.44 252 LEU A O 1
ATOM 2074 N N . GLU A 1 253 ? 5.758 -1.583 -22.101 1.00 96.12 253 GLU A N 1
ATOM 2075 C CA . GLU A 1 253 ? 4.527 -2.155 -22.668 1.00 96.12 253 GLU A CA 1
ATOM 2076 C C . GLU A 1 253 ? 4.206 -3.528 -22.045 1.00 96.12 253 GLU A C 1
ATOM 2078 O O . GLU A 1 253 ? 3.067 -3.779 -21.653 1.00 96.12 253 GLU A O 1
ATOM 2083 N N . GLU A 1 254 ? 5.206 -4.397 -21.846 1.00 97.50 254 GLU A N 1
ATOM 2084 C CA . GLU A 1 254 ? 5.019 -5.685 -21.156 1.00 97.50 254 GLU A CA 1
ATOM 2085 C C . GLU A 1 254 ? 4.593 -5.513 -19.685 1.00 97.50 254 GLU A C 1
ATOM 2087 O O . GLU A 1 254 ? 3.807 -6.307 -19.159 1.00 97.50 254 GLU A O 1
ATOM 2092 N N . ILE A 1 255 ? 5.091 -4.477 -18.998 1.00 97.81 255 ILE A N 1
ATOM 2093 C CA . ILE A 1 255 ? 4.635 -4.130 -17.644 1.00 97.81 255 ILE A CA 1
ATOM 2094 C C . ILE A 1 255 ? 3.187 -3.633 -17.683 1.00 97.81 255 ILE A C 1
ATOM 2096 O O . ILE A 1 255 ? 2.365 -4.077 -16.874 1.00 97.81 255 ILE A O 1
ATOM 2100 N N . ARG A 1 256 ? 2.878 -2.732 -18.619 1.00 96.31 256 ARG A N 1
ATOM 2101 C CA . ARG A 1 256 ? 1.567 -2.100 -18.796 1.00 96.31 256 ARG A CA 1
ATOM 2102 C C . ARG A 1 256 ? 0.448 -3.121 -19.000 1.00 96.31 256 ARG A C 1
ATOM 2104 O O . ARG A 1 256 ? -0.633 -2.952 -18.445 1.00 96.31 256 ARG A O 1
ATOM 2111 N N . GLU A 1 257 ? 0.717 -4.228 -19.695 1.00 95.62 257 GLU A N 1
ATOM 2112 C CA . GLU A 1 257 ? -0.229 -5.350 -19.843 1.00 95.62 257 GLU A CA 1
ATOM 2113 C C . GLU A 1 257 ? -0.683 -5.962 -18.501 1.00 95.62 257 GLU A C 1
ATOM 2115 O O . GLU A 1 257 ? -1.690 -6.674 -18.442 1.00 95.62 257 GLU A O 1
ATOM 2120 N N . ARG A 1 258 ? 0.070 -5.741 -17.417 1.00 94.81 258 ARG A N 1
ATOM 2121 C CA . ARG A 1 258 ? -0.155 -6.348 -16.095 1.00 94.81 258 ARG A CA 1
ATOM 2122 C C . ARG A 1 258 ? -0.448 -5.336 -14.996 1.00 94.81 258 ARG A C 1
ATOM 2124 O O . ARG A 1 258 ? -1.069 -5.706 -14.002 1.00 94.81 258 ARG A O 1
ATOM 2131 N N . SER A 1 259 ? 0.024 -4.106 -15.148 1.00 94.06 259 SER A N 1
ATOM 2132 C CA . SER A 1 259 ? -0.112 -3.022 -14.180 1.00 94.06 259 SER A CA 1
ATOM 2133 C C . SER A 1 259 ? -0.218 -1.707 -14.949 1.00 94.06 259 SER A C 1
ATOM 2135 O O . SER A 1 259 ? 0.735 -1.384 -15.644 1.00 94.06 259 SER A O 1
ATOM 2137 N N . PRO A 1 260 ? -1.296 -0.918 -14.811 1.00 93.44 260 PRO A N 1
ATOM 2138 C CA . PRO A 1 260 ? -1.490 0.305 -15.599 1.00 93.44 260 PRO A CA 1
ATOM 2139 C C . PRO A 1 260 ? -0.657 1.503 -15.111 1.00 93.44 260 PRO A C 1
ATOM 2141 O O . PRO A 1 260 ? -0.669 2.559 -15.731 1.00 93.44 260 PRO A O 1
ATOM 2144 N N . LEU A 1 261 ? 0.045 1.364 -13.987 1.00 94.94 261 LEU A N 1
ATOM 2145 C CA . LEU A 1 261 ? 0.763 2.443 -13.306 1.00 94.94 261 LEU A CA 1
ATOM 2146 C C . LEU A 1 261 ? 2.102 1.969 -12.749 1.00 94.94 261 LEU A C 1
ATOM 2148 O O . LEU A 1 261 ? 2.332 0.758 -12.617 1.00 94.94 261 LEU A O 1
ATOM 2152 N N . PHE A 1 262 ? 2.930 2.917 -12.321 1.00 95.50 262 PHE A N 1
ATOM 2153 C CA . PHE A 1 262 ? 4.071 2.703 -11.430 1.00 95.50 262 PHE A CA 1
ATOM 2154 C C . PHE A 1 262 ? 4.201 3.823 -10.395 1.00 95.50 262 PHE A C 1
ATOM 2156 O O . PHE A 1 262 ? 3.582 4.873 -10.528 1.00 95.50 262 PHE A O 1
ATOM 2163 N N . ILE A 1 263 ? 4.982 3.576 -9.344 1.00 94.75 263 ILE A N 1
ATOM 2164 C CA . ILE A 1 263 ? 5.304 4.569 -8.319 1.00 94.75 263 ILE A CA 1
ATOM 2165 C C . ILE A 1 263 ? 6.686 5.155 -8.624 1.00 94.75 263 ILE A C 1
ATOM 2167 O O . ILE A 1 263 ? 7.701 4.464 -8.520 1.00 94.75 263 ILE A O 1
ATOM 2171 N N . SER A 1 264 ? 6.726 6.415 -9.041 1.00 93.69 264 SER A N 1
ATOM 2172 C CA . SER A 1 264 ? 7.937 7.108 -9.469 1.00 93.69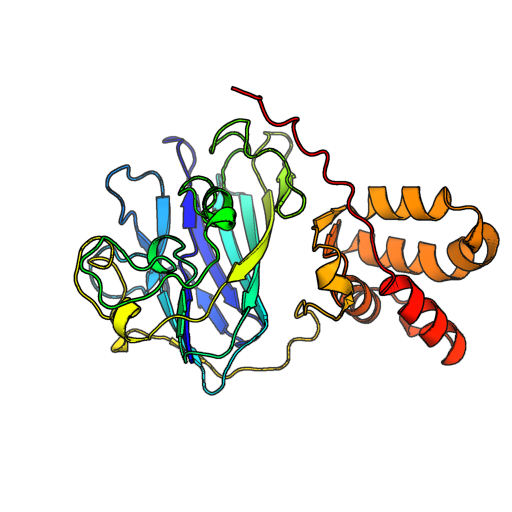 264 SER A CA 1
ATOM 2173 C C . SER A 1 264 ? 8.942 7.298 -8.337 1.00 93.69 264 SER A C 1
ATOM 2175 O O . SER A 1 264 ? 8.579 7.313 -7.161 1.00 93.69 264 SER A O 1
ATOM 2177 N N . ASN A 1 265 ? 10.224 7.432 -8.694 1.00 93.56 265 ASN A N 1
ATOM 2178 C CA . ASN A 1 265 ? 11.324 7.649 -7.744 1.00 93.56 265 ASN A CA 1
ATOM 2179 C C . ASN A 1 265 ? 11.421 6.562 -6.647 1.00 93.56 265 ASN A C 1
ATOM 2181 O O . ASN A 1 265 ? 11.941 6.784 -5.550 1.00 93.56 265 ASN A O 1
ATOM 2185 N N . THR A 1 266 ? 10.938 5.357 -6.965 1.00 95.00 266 THR A N 1
ATOM 2186 C CA . THR A 1 266 ? 11.045 4.138 -6.153 1.00 95.00 266 THR A CA 1
ATOM 2187 C C . THR A 1 266 ? 11.607 2.990 -6.994 1.00 95.00 266 THR A C 1
ATOM 2189 O O . THR A 1 266 ? 11.852 3.127 -8.191 1.00 95.00 266 THR A O 1
ATOM 2192 N N . ASN A 1 267 ? 11.790 1.819 -6.388 1.00 96.19 267 ASN A N 1
ATOM 2193 C CA . ASN A 1 267 ? 12.146 0.596 -7.114 1.00 96.19 267 ASN A CA 1
ATOM 2194 C C . ASN A 1 267 ? 10.963 -0.086 -7.843 1.00 96.19 267 ASN A C 1
ATOM 2196 O O . ASN A 1 267 ? 11.150 -1.178 -8.378 1.00 96.19 267 ASN A O 1
ATOM 2200 N N . ASP A 1 268 ? 9.753 0.486 -7.846 1.00 97.12 268 ASP A N 1
ATOM 2201 C CA . ASP A 1 268 ? 8.540 -0.194 -8.327 1.00 97.12 268 ASP A CA 1
ATOM 2202 C C . ASP A 1 268 ? 8.621 -0.608 -9.804 1.00 97.12 268 ASP A C 1
ATOM 2204 O O . ASP A 1 268 ? 8.317 -1.752 -10.150 1.00 97.12 268 ASP A O 1
ATOM 2208 N N . LEU A 1 269 ? 9.096 0.281 -10.679 1.00 96.06 269 LEU A N 1
ATOM 2209 C CA . LEU A 1 269 ? 9.200 -0.012 -12.108 1.00 96.06 269 LEU A CA 1
ATOM 2210 C C . LEU A 1 269 ? 10.212 -1.135 -12.390 1.00 96.06 269 LEU A C 1
ATOM 2212 O O . LEU A 1 269 ? 9.934 -2.041 -13.177 1.00 96.06 269 LEU A O 1
ATOM 2216 N N . LEU A 1 270 ? 11.334 -1.150 -11.665 1.00 97.31 270 LEU A N 1
ATOM 2217 C CA . LEU A 1 270 ? 12.314 -2.235 -11.718 1.00 97.31 270 LEU A CA 1
ATOM 2218 C C . LEU A 1 270 ? 11.742 -3.555 -11.175 1.00 97.31 270 LEU A C 1
ATOM 2220 O O . LEU A 1 270 ? 11.945 -4.612 -11.777 1.00 97.31 270 LEU A O 1
ATOM 2224 N N . ASN A 1 271 ? 11.009 -3.527 -10.058 1.00 97.56 271 ASN A N 1
ATOM 2225 C CA . ASN A 1 271 ? 10.340 -4.719 -9.525 1.00 97.56 271 ASN A CA 1
ATOM 2226 C C . ASN A 1 271 ? 9.375 -5.307 -10.569 1.00 97.56 271 ASN A C 1
ATOM 2228 O O . ASN A 1 271 ? 9.384 -6.513 -10.828 1.00 97.56 271 ASN A O 1
ATOM 2232 N N . LYS A 1 272 ? 8.589 -4.441 -11.219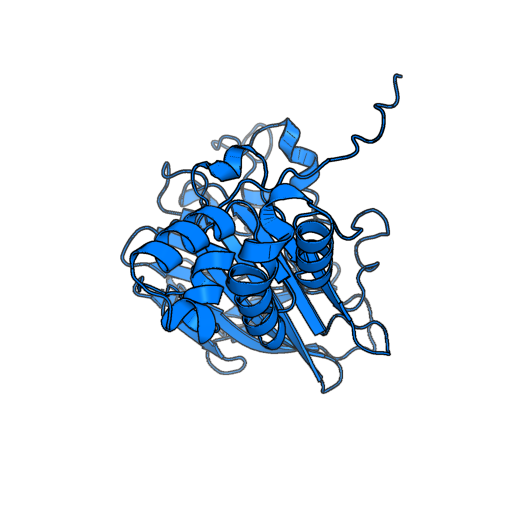 1.00 98.00 272 LYS A N 1
ATOM 2233 C CA . LYS A 1 272 ? 7.653 -4.799 -12.289 1.00 98.00 272 LYS A CA 1
ATOM 2234 C C . LYS A 1 272 ? 8.356 -5.342 -13.528 1.00 98.00 272 LYS A C 1
ATOM 2236 O O . LYS A 1 272 ? 7.909 -6.354 -14.060 1.00 98.00 272 LYS A O 1
ATOM 2241 N N . ALA A 1 273 ? 9.469 -4.746 -13.951 1.00 97.94 273 ALA A N 1
ATOM 2242 C CA . ALA A 1 273 ? 10.270 -5.260 -15.060 1.00 97.94 273 ALA A CA 1
ATOM 2243 C C . ALA A 1 273 ? 10.767 -6.684 -14.772 1.00 97.94 273 ALA A C 1
ATOM 2245 O O . ALA A 1 273 ? 10.552 -7.589 -15.577 1.00 97.94 273 ALA A O 1
ATOM 2246 N N . ASN A 1 274 ? 11.328 -6.916 -13.581 1.00 97.50 274 ASN A N 1
ATOM 2247 C CA . ASN A 1 274 ? 11.754 -8.250 -13.149 1.00 97.50 274 ASN A CA 1
ATOM 2248 C C . ASN A 1 274 ? 10.595 -9.261 -13.146 1.00 97.50 274 ASN A C 1
ATOM 2250 O O . ASN A 1 274 ? 10.775 -10.409 -13.554 1.00 97.50 274 ASN A O 1
ATOM 2254 N N . ALA A 1 275 ? 9.408 -8.849 -12.694 1.00 97.19 275 ALA A N 1
ATOM 2255 C CA . ALA A 1 275 ? 8.261 -9.738 -12.540 1.00 97.19 275 ALA A CA 1
ATOM 2256 C C . ALA A 1 275 ? 7.501 -10.017 -13.847 1.00 97.19 275 ALA A C 1
ATOM 2258 O O . ALA A 1 275 ? 6.979 -11.121 -14.029 1.00 97.19 275 ALA A O 1
ATOM 2259 N N . PHE A 1 276 ? 7.387 -9.024 -14.730 1.00 97.06 276 PHE A N 1
ATOM 2260 C CA . PHE A 1 276 ? 6.441 -9.045 -15.849 1.00 97.06 276 PHE A CA 1
ATOM 2261 C C . PHE A 1 276 ? 7.109 -8.988 -17.220 1.00 97.06 276 PHE A C 1
ATOM 2263 O O . PHE A 1 276 ? 6.548 -9.541 -18.167 1.00 97.06 276 PHE A O 1
ATOM 2270 N N . SER A 1 277 ? 8.305 -8.400 -17.337 1.00 97.75 277 SER A N 1
ATOM 2271 C CA . SER A 1 277 ? 8.939 -8.203 -18.637 1.00 97.75 277 SER A CA 1
ATOM 2272 C C . SER A 1 277 ? 9.807 -9.393 -19.050 1.00 97.75 277 SER A C 1
ATOM 2274 O O . SER A 1 277 ? 10.820 -9.720 -18.428 1.00 97.75 277 SER A O 1
ATOM 2276 N N . LYS A 1 278 ? 9.435 -10.047 -20.150 1.00 97.19 278 LYS A N 1
ATOM 2277 C CA . LYS A 1 278 ? 10.274 -11.062 -20.798 1.00 97.19 278 LYS A CA 1
ATOM 2278 C C . LYS A 1 278 ? 11.467 -10.412 -21.481 1.00 97.19 278 LYS A C 1
ATOM 2280 O O . LYS A 1 278 ? 12.560 -10.973 -21.415 1.00 97.19 278 LYS A O 1
ATOM 2285 N N . THR A 1 279 ? 11.255 -9.246 -22.090 1.00 96.75 279 THR A N 1
ATOM 2286 C CA . THR A 1 279 ? 12.303 -8.480 -22.761 1.00 96.75 279 THR A CA 1
ATOM 2287 C C . THR A 1 279 ? 13.436 -8.181 -21.783 1.00 96.75 279 THR A C 1
ATOM 2289 O O . THR A 1 279 ? 14.543 -8.679 -21.990 1.00 96.75 279 THR A O 1
ATOM 2292 N N . PHE A 1 280 ? 13.141 -7.534 -20.650 1.00 97.56 280 PHE A N 1
ATOM 2293 C CA . PHE A 1 280 ? 14.118 -7.202 -19.606 1.00 97.56 280 PHE A CA 1
ATOM 2294 C C . PHE A 1 280 ? 14.901 -8.428 -19.111 1.00 97.56 280 PHE A C 1
ATOM 2296 O O . PHE A 1 280 ? 16.132 -8.426 -19.012 1.00 97.56 280 PHE A O 1
ATOM 2303 N N . ASN A 1 281 ? 14.187 -9.527 -18.862 1.00 97.00 281 ASN A N 1
ATOM 2304 C CA . ASN A 1 281 ? 14.772 -10.768 -18.358 1.00 97.00 281 ASN A CA 1
ATOM 2305 C C . ASN A 1 281 ? 15.627 -11.523 -19.394 1.00 97.00 281 ASN A C 1
ATOM 2307 O O . ASN A 1 281 ? 16.411 -12.397 -19.014 1.00 97.00 281 ASN A O 1
ATOM 2311 N N . SER A 1 282 ? 15.506 -11.185 -20.680 1.00 96.88 282 SER A N 1
ATOM 2312 C CA . SER A 1 282 ? 16.296 -11.761 -21.775 1.00 96.88 282 SER A CA 1
ATOM 2313 C C . SER A 1 282 ? 17.515 -10.924 -22.182 1.00 96.88 282 SER A C 1
ATOM 2315 O O . SER A 1 282 ? 18.366 -11.429 -22.913 1.00 96.88 282 SER A O 1
ATOM 2317 N N . LEU A 1 283 ? 17.620 -9.683 -21.691 1.00 96.00 283 LEU A N 1
ATOM 2318 C CA . LEU A 1 283 ? 18.730 -8.776 -21.989 1.00 96.00 283 LEU A CA 1
ATOM 2319 C C . LEU A 1 283 ? 20.080 -9.343 -21.539 1.00 96.00 283 LEU A C 1
ATOM 2321 O O . LEU A 1 283 ? 20.164 -10.085 -20.549 1.00 96.00 283 LEU A O 1
ATOM 2325 N N . SER A 1 284 ? 21.138 -8.939 -22.253 1.00 96.38 284 SER A N 1
ATOM 2326 C CA . SER A 1 284 ? 22.517 -9.162 -21.822 1.00 96.38 284 SER A CA 1
ATOM 2327 C C . SER A 1 284 ? 22.784 -8.448 -20.490 1.00 96.38 284 SER A C 1
ATOM 2329 O O . SER A 1 284 ? 22.030 -7.565 -20.088 1.00 96.38 284 SER A O 1
ATOM 2331 N N . SER A 1 285 ? 23.852 -8.822 -19.779 1.00 95.44 285 SER A N 1
ATOM 2332 C CA . SER A 1 285 ? 24.180 -8.175 -18.501 1.00 95.44 285 SER A CA 1
ATOM 2333 C C . SER A 1 285 ? 24.398 -6.667 -18.642 1.00 95.44 285 SER A C 1
ATOM 2335 O O . SER A 1 285 ? 23.940 -5.938 -17.774 1.00 95.44 285 SER A O 1
ATOM 2337 N N . GLN A 1 286 ? 25.035 -6.224 -19.734 1.00 94.25 286 GLN A N 1
ATOM 2338 C CA . GLN A 1 286 ? 25.267 -4.802 -19.992 1.00 94.25 286 GLN A CA 1
ATOM 2339 C C . GLN A 1 286 ? 23.956 -4.081 -20.310 1.00 94.25 286 GLN A C 1
ATOM 2341 O O . GLN A 1 286 ? 23.614 -3.125 -19.629 1.00 94.25 286 GLN A O 1
ATOM 2346 N N . ASP A 1 287 ? 23.174 -4.587 -21.270 1.00 94.12 287 ASP A N 1
ATOM 2347 C CA . ASP A 1 287 ? 21.915 -3.931 -21.651 1.00 94.12 287 ASP A CA 1
ATOM 2348 C C . ASP A 1 287 ? 20.931 -3.888 -20.475 1.00 94.12 287 ASP A C 1
ATOM 2350 O O . ASP A 1 287 ? 20.166 -2.942 -20.324 1.00 94.12 287 ASP A O 1
ATOM 2354 N N . ARG A 1 288 ? 20.940 -4.912 -19.612 1.00 96.00 288 ARG A N 1
ATOM 2355 C CA . ARG A 1 288 ? 20.108 -4.927 -18.408 1.00 96.00 288 ARG A CA 1
ATOM 2356 C C . ARG A 1 288 ? 20.530 -3.858 -17.408 1.00 96.00 288 ARG A C 1
ATOM 2358 O O . ARG A 1 288 ? 19.652 -3.307 -16.751 1.00 96.00 288 ARG A O 1
ATOM 2365 N N . GLU A 1 289 ? 21.826 -3.609 -17.251 1.00 95.75 289 GLU A N 1
ATOM 2366 C CA . GLU A 1 289 ? 22.339 -2.551 -16.376 1.00 95.75 289 GLU A CA 1
ATOM 2367 C C . GLU A 1 289 ? 21.902 -1.180 -16.898 1.00 95.75 289 GLU A C 1
ATOM 2369 O O . GLU A 1 289 ? 21.262 -0.439 -16.154 1.00 95.75 289 GLU A O 1
ATOM 2374 N N . ASP A 1 290 ? 22.094 -0.924 -18.194 1.00 93.12 290 ASP A N 1
ATOM 2375 C CA . ASP A 1 290 ? 21.686 0.324 -18.848 1.00 93.12 290 ASP A CA 1
ATOM 2376 C C . ASP A 1 290 ? 20.161 0.549 -18.737 1.00 93.12 290 ASP A C 1
ATOM 2378 O O . ASP A 1 290 ? 19.695 1.626 -18.371 1.00 93.12 290 ASP A O 1
ATOM 2382 N N . VAL A 1 291 ? 19.352 -0.491 -18.985 1.00 94.50 291 VAL A N 1
ATOM 2383 C CA . VAL A 1 291 ? 17.891 -0.413 -18.810 1.00 94.50 291 VAL A CA 1
ATOM 2384 C C . VAL A 1 291 ? 17.508 -0.232 -17.340 1.00 94.50 291 VAL A C 1
ATOM 2386 O O . VAL A 1 291 ? 16.545 0.466 -17.044 1.00 94.50 291 VAL A O 1
ATOM 2389 N N . THR A 1 292 ? 18.236 -0.838 -16.402 1.00 95.62 292 THR A N 1
ATOM 2390 C CA . THR A 1 292 ? 17.967 -0.668 -14.965 1.00 95.62 292 THR A CA 1
ATOM 2391 C C . THR A 1 292 ? 18.182 0.779 -14.536 1.00 95.62 292 THR A C 1
ATOM 2393 O O . THR A 1 292 ? 17.334 1.311 -13.825 1.00 95.62 292 THR A O 1
ATOM 2396 N N . GLU A 1 293 ? 19.269 1.412 -14.984 1.00 92.62 293 GLU A N 1
ATOM 2397 C CA . GLU A 1 293 ? 19.544 2.827 -14.714 1.00 92.62 293 GLU A CA 1
ATOM 2398 C C . GLU A 1 293 ? 18.399 3.713 -15.217 1.00 92.62 293 GLU A C 1
ATOM 2400 O O . GLU A 1 293 ? 17.898 4.554 -14.471 1.00 92.62 293 GLU A O 1
ATOM 2405 N N . GLU A 1 294 ? 17.905 3.447 -16.428 1.00 91.69 294 GLU A N 1
ATOM 2406 C CA . GLU A 1 294 ? 16.793 4.198 -17.010 1.00 91.69 294 GLU A CA 1
ATOM 2407 C C . GLU A 1 294 ? 15.467 3.976 -16.266 1.00 91.69 294 GLU A C 1
ATOM 2409 O O . GLU A 1 294 ? 14.753 4.926 -15.970 1.00 91.69 294 GLU A O 1
ATOM 2414 N N . LEU A 1 295 ? 15.130 2.739 -15.880 1.00 93.69 295 LEU A N 1
ATOM 2415 C CA . LEU A 1 295 ? 13.904 2.467 -15.109 1.00 93.69 295 LEU A CA 1
ATOM 2416 C C . LEU A 1 295 ? 13.932 3.067 -13.692 1.00 93.69 295 LEU A C 1
ATOM 2418 O O . LEU A 1 295 ? 12.897 3.105 -13.023 1.00 93.69 295 LEU A O 1
ATOM 2422 N N . GLN A 1 296 ? 15.107 3.476 -13.213 1.00 91.94 296 GLN A N 1
ATOM 2423 C CA . GLN A 1 296 ? 15.307 4.122 -11.917 1.00 91.94 296 GLN A CA 1
ATOM 2424 C C . GLN A 1 296 ? 15.623 5.618 -12.045 1.00 91.94 296 GLN A C 1
ATOM 2426 O O . GLN A 1 296 ? 15.929 6.258 -11.030 1.00 91.94 296 GLN A O 1
ATOM 2431 N N . SER A 1 297 ? 15.547 6.176 -13.258 1.00 89.31 297 SER A N 1
ATOM 2432 C CA . SER A 1 297 ? 15.796 7.590 -13.511 1.00 89.31 297 SER A CA 1
ATOM 2433 C C . SER A 1 297 ? 14.797 8.472 -12.752 1.00 89.31 297 SER A C 1
ATOM 2435 O O . SER A 1 297 ? 13.705 8.049 -12.356 1.00 89.31 297 SER A O 1
ATOM 2437 N N . VAL A 1 298 ? 15.223 9.701 -12.449 1.00 89.88 298 VAL A N 1
ATOM 2438 C CA . VAL A 1 298 ? 14.398 10.644 -11.687 1.00 89.88 298 VAL A CA 1
ATOM 2439 C C . VAL A 1 298 ? 13.232 11.095 -12.553 1.00 89.88 298 VAL A C 1
ATOM 2441 O O . VAL A 1 298 ? 13.432 11.688 -13.610 1.00 89.88 298 VAL A O 1
ATOM 2444 N N . VAL A 1 299 ? 12.018 10.906 -12.048 1.00 87.94 299 VAL A N 1
ATOM 2445 C CA . VAL A 1 299 ? 10.809 11.492 -12.624 1.00 87.94 299 VAL A CA 1
ATOM 2446 C C . VAL A 1 299 ? 10.545 12.813 -11.912 1.00 87.94 299 VAL A C 1
ATOM 2448 O O . VAL A 1 299 ? 10.252 12.836 -10.712 1.00 87.94 299 VAL A O 1
ATOM 2451 N N . PHE A 1 300 ? 10.659 13.922 -12.640 1.00 81.81 300 PHE A N 1
ATOM 2452 C CA . PHE A 1 300 ? 10.379 15.251 -12.105 1.00 81.81 300 PHE A CA 1
ATOM 2453 C C . PHE A 1 300 ? 8.880 15.538 -12.166 1.00 81.81 300 PHE A C 1
ATOM 2455 O O . PHE A 1 300 ? 8.315 15.750 -13.235 1.00 81.81 300 PHE A O 1
ATOM 2462 N N . ILE A 1 301 ? 8.237 15.582 -11.003 1.00 68.44 301 ILE A N 1
ATOM 2463 C CA . ILE A 1 301 ? 6.818 15.920 -10.895 1.00 68.44 301 ILE A CA 1
ATOM 2464 C C . ILE A 1 301 ? 6.705 17.444 -10.777 1.00 68.44 301 ILE A C 1
ATOM 2466 O O . ILE A 1 301 ? 7.174 18.037 -9.804 1.00 68.44 301 ILE A O 1
ATOM 2470 N N . VAL A 1 302 ? 6.106 18.101 -11.772 1.00 56.28 302 VAL A N 1
ATOM 2471 C CA . VAL A 1 302 ? 5.840 19.546 -11.711 1.00 56.28 302 VAL A CA 1
ATOM 2472 C C . VAL A 1 302 ? 4.580 19.770 -10.879 1.00 56.28 302 VAL A C 1
ATOM 2474 O O . VAL A 1 302 ? 3.467 19.730 -11.397 1.00 56.28 302 VAL A O 1
ATOM 2477 N N . SER A 1 303 ? 4.740 20.034 -9.583 1.00 48.22 303 SER A N 1
ATOM 2478 C CA . SER A 1 303 ? 3.628 20.509 -8.762 1.00 48.22 303 SER A CA 1
ATOM 2479 C C . SER A 1 303 ? 3.307 21.952 -9.152 1.00 48.22 303 SER A C 1
ATOM 2481 O O . SER A 1 303 ? 4.087 22.865 -8.869 1.00 48.22 303 SER A O 1
ATOM 2483 N N . TYR A 1 304 ? 2.164 22.189 -9.795 1.00 35.97 304 TYR A N 1
ATOM 2484 C CA . TYR A 1 304 ? 1.630 23.543 -9.904 1.00 35.97 304 TYR A CA 1
ATOM 2485 C C . TYR A 1 304 ? 1.184 23.979 -8.507 1.00 35.97 304 TYR A C 1
ATOM 2487 O O . TYR A 1 304 ? 0.101 23.614 -8.055 1.00 35.97 304 TYR A O 1
ATOM 2495 N N . GLU A 1 305 ? 2.028 24.730 -7.799 1.00 34.03 305 GLU A N 1
ATOM 2496 C CA . GLU A 1 305 ? 1.595 25.440 -6.599 1.00 34.03 305 GLU A CA 1
ATOM 2497 C C . GLU A 1 305 ? 0.414 26.335 -6.994 1.00 34.03 305 GLU A C 1
ATOM 2499 O O . GLU A 1 305 ? 0.544 27.243 -7.822 1.00 34.03 305 GLU A O 1
ATOM 2504 N N . THR A 1 306 ? -0.770 26.063 -6.440 1.00 33.22 306 THR A N 1
ATOM 2505 C CA . THR A 1 306 ? -1.865 27.035 -6.453 1.00 33.22 306 THR A CA 1
ATOM 2506 C C . THR A 1 306 ? -1.312 28.333 -5.872 1.00 33.22 306 THR A C 1
ATOM 2508 O O . THR A 1 306 ? -0.780 28.285 -4.762 1.00 33.22 306 THR A O 1
ATOM 2511 N N . PRO A 1 307 ? -1.389 29.469 -6.591 1.00 31.55 307 PRO A N 1
ATOM 2512 C CA . PRO A 1 307 ? -0.792 30.707 -6.122 1.00 31.55 307 PRO A CA 1
ATOM 2513 C C . PRO A 1 307 ? -1.356 31.026 -4.742 1.00 31.55 307 PRO A C 1
ATOM 2515 O O . PRO A 1 307 ? -2.578 31.068 -4.575 1.00 31.55 307 PRO A O 1
ATOM 2518 N N . GLU A 1 308 ? -0.460 31.215 -3.769 1.00 35.25 308 GLU A N 1
ATOM 2519 C CA . GLU A 1 308 ? -0.819 31.678 -2.435 1.00 35.25 308 GLU A CA 1
ATOM 2520 C C . GLU A 1 308 ? -1.751 32.881 -2.595 1.00 35.25 308 GLU A C 1
ATOM 2522 O O . GLU A 1 308 ? -1.390 33.904 -3.189 1.00 35.25 308 GLU A O 1
ATOM 2527 N N . THR A 1 309 ? -2.984 32.754 -2.107 1.00 37.34 309 THR A N 1
ATOM 2528 C CA . THR A 1 309 ? -3.838 33.916 -1.904 1.00 37.34 309 THR A CA 1
ATOM 2529 C C . THR A 1 309 ? -3.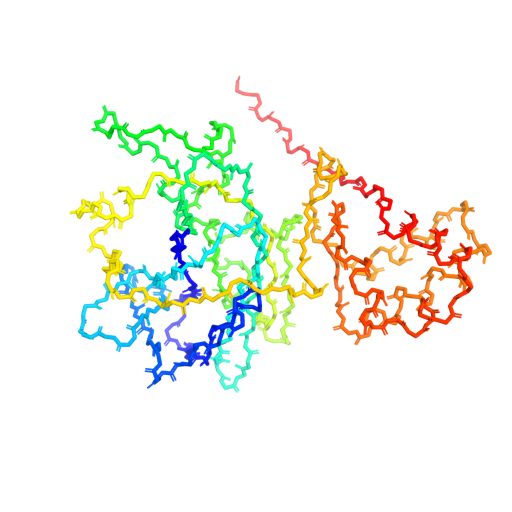149 34.776 -0.859 1.00 37.34 309 THR A C 1
ATOM 2531 O O . THR A 1 309 ? -3.221 34.491 0.334 1.00 37.34 309 THR A O 1
ATOM 2534 N N . VAL A 1 310 ? -2.437 35.792 -1.335 1.00 36.09 310 VAL A N 1
ATOM 2535 C CA . VAL A 1 310 ? -1.919 36.885 -0.521 1.00 36.09 310 VAL A CA 1
ATOM 2536 C C . VAL A 1 310 ? -3.132 37.585 0.099 1.00 36.09 310 VAL A C 1
ATOM 2538 O O . VAL A 1 310 ? -3.882 38.253 -0.617 1.00 36.09 310 VAL A O 1
ATOM 2541 N N . GLU A 1 311 ? -3.358 37.376 1.398 1.00 36.03 311 GLU A N 1
ATOM 2542 C CA . GLU A 1 311 ? -4.164 38.285 2.231 1.00 36.03 311 GLU A CA 1
ATOM 2543 C C . GLU A 1 311 ? -3.377 39.561 2.556 1.00 36.03 311 GLU A C 1
ATOM 2545 O O . GLU A 1 311 ? -2.173 39.460 2.894 1.00 36.03 311 GLU A O 1
#

pLDDT: mean 87.08, std 14.94, range [31.55, 98.75]

Secondary structure (DSSP, 8-state):
-EEEE--EEE---TTS-EEEEEEEEGGGTEEEEBTTTEEEE--STT--EEEEEES-SS---SBEEEEESS--SEEEEEEEEEETTEEEEEEEEEEE---SSSEEES-GGGGS--TTT-SPPPSS-GGGGGGGSGGGS--EESSGGGG-TTS---TTEEEEE-TT--EEEEEEEEEE-B--GGGGT--STTGGGSPPGGGPEEE-----TT---B-GGGGG---EEEHHHHHHHHHH-GGGHHHIIIIIHHHHHHHHTT-SEEETTBSHHHHHHHHH-HHHHHS-HHHHHHHHHHHTS--------PPP---

Mean predicted aligned error: 6.59 Å

Sequence (311 aa):
MLIHLTPRYYNKYSDVLVDLIDVTIPELNLTLKSGVDLKVTTPFTNKLYNVVCRKKGRKAVNGIFIKTDKPLSDFTVITRWVVDAEVSTHQVHYHVMDSDFDAVTTEKIMWNGWRSKSQFKNRIESNMWERLSEKRQSSMLTLPEDLGAEVDETDWIYNERDEKGFIRHRTEQIEIPTVEPERLTLQLSPTRRIPATDDAFSAEVVVYPMTVKQGDNSQFGVAIVPLDDWIEEMRREHYLREWGETMIIPVLEEIRERSPLFISNTNDLLNKANAFSKTFNSLSSQDREDVTEELQSVVFIVSYETPETVE

Solvent-accessible surface area (backbone atoms only — not comparable to full-atom values): 17282 Å² total; per-residue (Å²): 55,41,39,36,45,46,58,30,35,45,48,89,51,93,85,62,50,76,45,70,50,35,41,35,27,64,34,34,76,39,76,43,36,43,84,69,50,23,39,77,30,53,62,52,92,85,57,34,43,45,21,38,17,58,60,58,88,85,73,54,31,57,10,38,40,36,36,37,78,51,83,76,55,50,42,44,43,38,38,36,31,37,48,74,92,38,72,26,40,31,38,38,40,36,38,45,76,55,79,89,37,63,15,36,52,64,56,58,78,68,43,46,26,58,67,102,76,45,95,48,66,61,55,64,64,81,86,52,50,77,67,52,39,79,77,58,54,77,57,40,49,52,41,75,60,77,69,35,81,88,60,54,84,44,53,40,40,48,74,44,60,48,99,88,50,39,40,35,35,37,42,37,61,43,81,36,44,36,36,63,61,64,68,68,68,43,78,43,90,86,43,64,31,48,52,60,78,91,67,35,44,79,38,55,73,47,92,44,80,75,62,54,42,79,48,88,48,32,83,60,45,64,33,54,41,50,39,67,60,51,54,52,48,59,71,66,43,76,89,38,60,70,58,34,63,69,62,46,49,58,24,52,52,42,25,41,80,78,39,64,51,40,43,44,23,25,48,35,45,50,33,39,30,73,74,52,11,64,60,54,72,66,45,53,76,65,60,38,50,58,50,48,54,60,55,56,44,79,57,82,71,85,76,80,71,76,77,79,81,82,127